Protein AF-A0A955L8E2-F1 (afdb_monomer)

Foldseek 3Di:
DDKAWLKAWEADQPWAQCPVCVVLVHDDPGRTFKIWRDAQFIKIADPVCCVVQPSSHQHQYDDDCNPVSVVVSVPGPRIDGSPRDPCCVVVPPDDDAQKTKMFGFTADDDKDWAALPDDPPRDGKWKKKAFQFKAKKWDAWDPPDDPVLLVVLVVVLVVLLVVLVVCCVVVVDPPVRSVVVSVVSCVVSVSVVTIDMDTDGHRDMDTCNNTGIMDRWYHDCPRAVRTTGITMMIRNDDD

InterPro domains:
  IPR014710 RmlC-like jelly roll fold [G3DSA:2.60.120.10] (3-239)

Mean predicted aligned error: 6.2 Å

Sequence (239 aa):
MIYYVIPKLIQQPTWGGSHIPETKGLSVKERIGQSYEFWSGSKLVPMTELDKVKVDKMPYLIGSNDVEDEKLVNKVKGIIDFEKLNLKEVFGRRRVPEILIKFTQAKGNSYQIHSKFKSGDYLPKQESWYFFAKGKITLGLREGVDVKQYQAICESIYEKTQELSKAVQKKKMKVDDARLELKRFIELNNPEQFVNVLTPEADTIVSNTIGGIHHSWEEDNTVIPDGNIVFEVQQDVSD

Nearest PDB structures (foldseek):
  3pip-assembly1_V  TM=6.209E-01  e=5.123E+00  Deinococcus radiodurans
  4bpw-assembly4_D  TM=4.828E-01  e=8.281E+00  Homo sapiens
  5buv-assembly2_B-2  TM=2.761E-01  e=1.739E+00  Yersinia enterocolitica subsp. enterocolitica 8081
  4v8p-assembly4_GO  TM=2.800E-01  e=5.440E+00  Tetrahymena thermophila

Solvent-accessible surface area (backbone atoms only — not comparable to full-atom values): 13061 Å² total; per-residue (Å²): 128,62,69,44,59,50,39,38,34,34,58,26,88,86,28,26,38,58,64,62,37,60,76,69,70,41,96,70,92,64,32,31,20,36,30,41,55,40,40,74,88,30,42,30,28,45,59,93,49,38,85,79,60,47,55,86,79,46,64,40,61,39,58,105,56,46,71,57,41,53,54,54,57,74,68,45,78,73,61,39,52,48,81,74,51,64,55,54,74,71,50,48,92,51,80,81,78,68,38,28,34,28,47,33,30,29,31,55,65,72,78,45,71,34,39,57,53,70,53,92,90,45,64,48,42,34,34,31,38,38,24,74,34,46,33,40,31,35,59,36,67,39,87,92,56,61,62,66,59,50,48,53,50,54,51,52,53,50,52,52,51,54,52,41,51,53,32,34,76,68,67,75,40,54,68,67,58,41,50,52,52,50,50,53,52,47,62,72,68,41,70,67,80,44,39,31,73,48,69,48,50,53,75,37,74,48,79,40,60,74,34,44,48,33,24,70,22,52,82,39,70,88,76,25,70,75,17,27,38,28,43,37,44,28,40,62,62,85,131

Organism: NCBI:txid2099670

Secondary structure (DSSP, 8-state):
--EEEEPEEEE-TTT-BSHHHHHTT----S-EEEEEEE-TT-EEEEGGGHHHHTGGG-PEEESTTHHHHHHHHHTSTT-EEGGGS-HHHHHTTSPPP-EEEEEEEESS---EEEESS-BTTBPP--EEEEESS---EEEEEPTT--HHHHHHHHHHHHHHHHHHHHHHHTTSS-HHHHHHHHHHHHHHH-GGGGEEEE-PPTT-EEEETTEEEEE-----TTT-TT-EEEEEEEES---

Radius of gyration: 20.6 Å; Cα contacts (8 Å, |Δi|>4): 454; chains: 1; bounding box: 58×39×62 Å

Structure (mmCIF, N/CA/C/O backbone):
data_AF-A0A955L8E2-F1
#
_entry.id   AF-A0A955L8E2-F1
#
loop_
_atom_site.group_PDB
_atom_site.id
_atom_site.type_symbol
_atom_site.label_atom_id
_atom_site.label_alt_id
_atom_site.label_comp_id
_atom_site.label_asym_id
_atom_site.label_entity_id
_atom_site.label_seq_id
_atom_site.pdbx_PDB_ins_code
_atom_site.Cartn_x
_atom_site.Cartn_y
_atom_site.Cartn_z
_atom_site.occupancy
_atom_site.B_iso_or_equiv
_atom_site.auth_seq_id
_atom_site.auth_comp_id
_atom_site.auth_asym_id
_atom_site.auth_atom_id
_atom_site.pdbx_PDB_model_num
ATOM 1 N N . MET A 1 1 ? 16.073 2.887 -27.530 1.00 76.88 1 MET A N 1
ATOM 2 C CA . MET A 1 1 ? 17.010 2.656 -26.408 1.00 76.88 1 MET A CA 1
ATOM 3 C C . MET A 1 1 ? 16.222 2.001 -25.284 1.00 76.88 1 MET A C 1
ATOM 5 O O . MET A 1 1 ? 15.065 2.365 -25.123 1.00 76.88 1 MET A O 1
ATOM 9 N N . ILE A 1 2 ? 16.784 1.013 -24.585 1.00 86.50 2 ILE A N 1
ATOM 10 C CA . ILE A 1 2 ? 16.100 0.303 -23.490 1.00 86.50 2 ILE A CA 1
ATOM 11 C C . ILE A 1 2 ? 16.769 0.709 -22.179 1.00 86.50 2 ILE A C 1
ATOM 13 O O . ILE A 1 2 ? 18.000 0.752 -22.109 1.00 86.50 2 ILE A O 1
ATOM 17 N N . TYR A 1 3 ? 15.961 1.003 -21.165 1.00 89.19 3 TYR A N 1
ATOM 18 C CA . TYR A 1 3 ? 16.418 1.386 -19.835 1.00 89.19 3 TYR A CA 1
ATOM 19 C C . TYR A 1 3 ? 15.939 0.371 -18.804 1.00 89.19 3 TYR A C 1
ATOM 21 O O . TYR A 1 3 ? 14.824 -0.138 -18.901 1.00 89.19 3 TYR A O 1
ATOM 29 N N . TYR A 1 4 ? 16.782 0.125 -17.812 1.00 88.69 4 TYR A N 1
ATOM 30 C CA . TYR A 1 4 ? 16.415 -0.514 -16.562 1.00 88.69 4 TYR A CA 1
ATOM 31 C C . TYR A 1 4 ? 15.972 0.564 -15.570 1.00 88.69 4 TYR A C 1
ATOM 33 O O . TYR A 1 4 ? 16.681 1.560 -15.395 1.00 88.69 4 TYR A O 1
ATOM 41 N N . VAL A 1 5 ? 14.819 0.377 -14.926 1.00 89.69 5 VAL A N 1
ATOM 42 C CA . VAL A 1 5 ? 14.384 1.244 -13.826 1.00 89.69 5 VAL A CA 1
ATOM 43 C C . VAL A 1 5 ? 14.960 0.698 -12.532 1.00 89.69 5 VAL A C 1
ATOM 45 O O . VAL A 1 5 ? 14.728 -0.457 -12.189 1.00 89.69 5 VAL A O 1
ATOM 48 N N . ILE A 1 6 ? 15.718 1.521 -11.813 1.00 88.38 6 ILE A N 1
ATOM 49 C CA . ILE A 1 6 ? 16.212 1.159 -10.488 1.00 88.38 6 ILE A CA 1
ATOM 50 C C . ILE A 1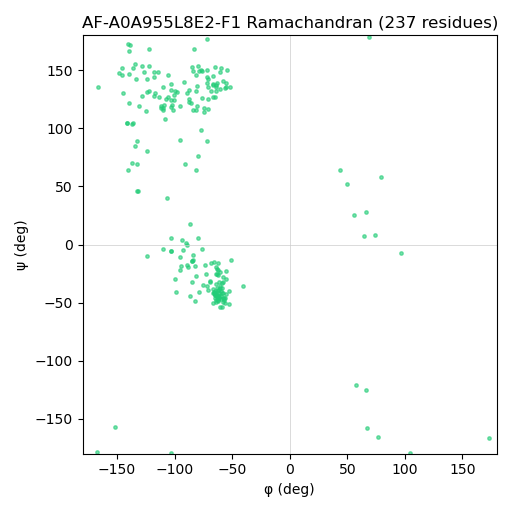 6 ? 15.016 1.177 -9.530 1.00 88.38 6 ILE A C 1
ATOM 52 O O . ILE A 1 6 ? 14.428 2.249 -9.343 1.00 88.38 6 ILE A O 1
ATOM 56 N N . PRO A 1 7 ? 14.645 0.032 -8.927 1.00 89.31 7 PRO A N 1
ATOM 57 C CA . PRO A 1 7 ? 13.518 -0.015 -8.016 1.00 89.31 7 PRO A CA 1
ATOM 58 C C . PRO A 1 7 ? 13.827 0.791 -6.756 1.00 89.31 7 PRO A C 1
ATOM 60 O O . PRO A 1 7 ? 14.925 0.712 -6.194 1.00 89.31 7 PRO A O 1
ATOM 63 N N . LYS A 1 8 ? 12.830 1.540 -6.294 1.00 89.81 8 LYS A N 1
ATOM 64 C CA . LYS A 1 8 ? 12.894 2.277 -5.032 1.00 89.81 8 LYS A CA 1
ATOM 65 C C . LYS A 1 8 ? 12.121 1.515 -3.964 1.00 89.81 8 LYS A C 1
ATOM 67 O O . LYS A 1 8 ? 10.907 1.372 -4.081 1.00 89.81 8 LYS A O 1
ATOM 72 N N . LEU A 1 9 ? 12.805 1.042 -2.926 1.00 90.44 9 LEU A N 1
ATOM 73 C CA . LEU A 1 9 ? 12.175 0.281 -1.847 1.00 90.44 9 LEU A CA 1
ATOM 74 C C . LEU A 1 9 ? 11.646 1.222 -0.768 1.00 90.44 9 LEU A C 1
ATOM 76 O O . LEU A 1 9 ? 12.366 2.100 -0.303 1.00 90.44 9 LEU A O 1
ATOM 80 N N . ILE A 1 10 ? 10.408 1.014 -0.335 1.00 90.38 10 ILE A N 1
ATOM 81 C CA . ILE A 1 10 ? 9.760 1.802 0.712 1.00 90.38 10 ILE A CA 1
ATOM 82 C C . ILE A 1 10 ? 9.613 0.936 1.958 1.00 90.38 10 ILE A C 1
ATOM 84 O O . ILE A 1 10 ? 8.897 -0.077 1.962 1.00 90.38 10 ILE A O 1
ATOM 88 N N . GLN A 1 11 ? 10.297 1.344 3.026 1.00 90.88 11 GLN A N 1
ATOM 89 C CA . GLN A 1 11 ? 10.190 0.693 4.319 1.00 90.88 11 GLN A CA 1
ATOM 90 C C . GLN A 1 11 ? 8.800 0.923 4.913 1.00 90.88 11 GLN A C 1
ATOM 92 O O . GLN A 1 11 ? 8.307 2.047 4.972 1.00 90.88 11 GLN A O 1
ATOM 97 N N . GLN A 1 12 ? 8.182 -0.153 5.394 1.00 89.62 12 GLN A N 1
ATOM 98 C CA . GLN A 1 12 ? 6.868 -0.120 6.030 1.00 89.62 12 GLN A CA 1
ATOM 99 C C . GLN A 1 12 ? 6.914 -0.961 7.307 1.00 89.62 12 GLN A C 1
ATOM 101 O O . GLN A 1 12 ? 6.598 -2.153 7.291 1.00 89.62 12 GLN A O 1
ATOM 106 N N . PRO A 1 13 ? 7.362 -0.377 8.436 1.00 87.50 13 PRO A N 1
ATOM 107 C CA . PRO A 1 13 ? 7.680 -1.135 9.646 1.00 87.50 13 PRO A CA 1
ATOM 108 C C . PRO A 1 13 ? 6.495 -1.884 10.257 1.00 87.50 13 PRO A C 1
ATOM 110 O O . PRO A 1 13 ? 6.700 -2.877 10.954 1.00 87.50 13 PRO A O 1
ATOM 113 N N . THR A 1 14 ? 5.272 -1.406 10.033 1.00 84.38 14 THR A N 1
ATOM 114 C CA . THR A 1 14 ? 4.045 -1.974 10.603 1.00 84.38 14 THR A CA 1
ATOM 115 C C . THR A 1 14 ? 3.489 -3.109 9.746 1.00 84.38 14 THR A C 1
ATOM 117 O O . THR A 1 14 ? 3.202 -4.176 10.289 1.00 84.38 14 THR A O 1
ATOM 120 N N . TRP A 1 15 ? 3.440 -2.933 8.424 1.00 87.19 15 TRP A N 1
ATOM 121 C CA . TRP A 1 15 ? 2.710 -3.826 7.511 1.00 87.19 15 TRP A CA 1
ATOM 122 C C . TRP A 1 15 ? 3.534 -4.436 6.369 1.00 87.19 15 TRP A C 1
ATOM 124 O O . TRP A 1 15 ? 3.047 -5.341 5.695 1.00 87.19 15 TRP A O 1
ATOM 134 N N . GLY A 1 16 ? 4.773 -3.992 6.144 1.00 90.31 16 GLY A N 1
ATOM 135 C CA . GLY A 1 16 ? 5.661 -4.579 5.136 1.00 90.31 16 GLY A CA 1
ATOM 136 C C . GLY A 1 16 ? 6.178 -5.965 5.531 1.00 90.31 16 GLY A C 1
ATOM 137 O O . GLY A 1 16 ? 5.954 -6.440 6.648 1.00 90.31 16 GLY A O 1
ATOM 138 N N . GLY A 1 17 ? 6.934 -6.612 4.655 1.00 91.62 17 GLY A N 1
ATOM 139 C CA . GLY A 1 17 ? 7.504 -7.933 4.923 1.00 91.62 17 GLY A CA 1
ATOM 140 C C . GLY A 1 17 ? 8.807 -8.174 4.173 1.00 91.62 17 GLY A C 1
ATOM 141 O O . GLY A 1 17 ? 9.521 -7.228 3.834 1.00 91.62 17 GLY A O 1
ATOM 142 N N . SER A 1 18 ? 9.138 -9.449 3.975 1.00 92.81 18 SER A N 1
ATOM 143 C CA . SER A 1 18 ? 10.355 -9.887 3.286 1.00 92.81 18 SER A CA 1
ATOM 144 C C . SER A 1 18 ? 10.112 -10.364 1.851 1.00 92.81 18 SER A C 1
ATOM 146 O O . SER A 1 18 ? 11.075 -10.570 1.117 1.00 92.81 18 SER A O 1
ATOM 148 N N . HIS A 1 19 ? 8.854 -10.459 1.403 1.00 94.06 19 HIS A N 1
ATOM 149 C CA . HIS A 1 19 ? 8.509 -11.032 0.101 1.00 94.06 19 HIS A CA 1
ATOM 150 C C . HIS A 1 19 ? 9.123 -10.241 -1.061 1.00 94.06 19 HIS A C 1
ATOM 152 O O . HIS A 1 19 ? 9.696 -10.826 -1.979 1.00 94.06 19 HIS A O 1
ATOM 158 N N . ILE A 1 20 ? 9.033 -8.905 -1.025 1.00 93.81 20 ILE A N 1
ATOM 159 C CA . ILE A 1 20 ? 9.609 -8.035 -2.063 1.00 93.81 20 ILE A CA 1
ATOM 160 C C . ILE A 1 20 ? 11.139 -8.221 -2.150 1.00 93.81 20 ILE A C 1
ATOM 162 O O . ILE A 1 20 ? 11.630 -8.504 -3.247 1.00 93.81 20 ILE A O 1
ATOM 166 N N . PRO A 1 21 ? 11.905 -8.087 -1.044 1.00 90.88 21 PRO A N 1
ATOM 167 C CA . PRO A 1 21 ? 13.335 -8.381 -1.021 1.00 90.88 21 PRO A CA 1
ATOM 168 C C . PRO A 1 21 ? 13.700 -9.761 -1.552 1.00 90.88 21 PRO A C 1
ATOM 170 O O . PRO A 1 21 ? 14.543 -9.862 -2.440 1.00 90.88 21 PRO A O 1
ATOM 173 N N . GLU A 1 22 ? 13.050 -10.810 -1.047 1.00 92.56 22 GLU A N 1
ATOM 174 C CA . GLU A 1 22 ? 13.336 -12.201 -1.402 1.00 92.56 22 GLU A CA 1
ATOM 175 C C . GLU A 1 22 ? 13.100 -12.452 -2.894 1.00 92.56 22 GLU A C 1
ATOM 177 O O . GLU A 1 22 ? 13.974 -12.981 -3.580 1.00 92.56 22 GLU A O 1
ATOM 182 N N . THR A 1 23 ? 11.968 -11.979 -3.421 1.00 92.81 23 THR A N 1
ATOM 183 C CA . THR A 1 23 ? 11.609 -12.101 -4.843 1.00 92.81 23 THR A CA 1
ATOM 184 C C . THR A 1 23 ? 12.622 -11.407 -5.751 1.00 92.81 23 THR A C 1
ATOM 186 O O . THR A 1 23 ? 12.918 -11.884 -6.845 1.00 92.81 23 THR A O 1
ATOM 189 N N . LYS A 1 24 ? 13.177 -10.277 -5.303 1.00 89.38 24 LYS A N 1
ATOM 190 C CA . LYS A 1 24 ? 14.175 -9.506 -6.054 1.00 89.38 24 LYS A CA 1
ATOM 191 C C . LYS A 1 24 ? 15.620 -9.944 -5.773 1.00 89.38 24 LYS A C 1
ATOM 193 O O . LYS A 1 24 ? 16.535 -9.360 -6.348 1.00 89.38 24 LYS A O 1
ATOM 198 N N . GLY A 1 25 ? 15.844 -10.939 -4.908 1.00 87.94 25 GLY A N 1
ATOM 199 C CA . GLY A 1 25 ? 17.183 -11.395 -4.516 1.00 87.94 25 GLY A CA 1
ATOM 200 C C . GLY A 1 25 ? 17.986 -10.358 -3.720 1.00 87.94 25 GLY A C 1
ATOM 201 O O . GLY A 1 25 ? 19.213 -10.330 -3.802 1.00 87.94 25 GLY A O 1
ATOM 202 N N . LEU A 1 26 ? 17.305 -9.476 -2.984 1.00 83.81 26 LEU A N 1
ATOM 203 C CA . LEU A 1 26 ? 17.903 -8.351 -2.270 1.00 83.81 26 LEU A CA 1
ATOM 204 C C . LEU A 1 26 ? 18.133 -8.694 -0.797 1.00 83.81 26 LEU A C 1
ATOM 206 O O . LEU A 1 26 ? 17.226 -9.128 -0.091 1.00 83.81 26 LEU A O 1
ATOM 210 N N . SER A 1 27 ? 19.338 -8.413 -0.306 1.00 83.31 27 SER A N 1
ATOM 211 C CA . SER A 1 27 ? 19.714 -8.621 1.097 1.00 83.31 27 SER A CA 1
ATOM 212 C C . SER A 1 27 ? 19.449 -7.372 1.944 1.00 83.31 27 SER A C 1
ATOM 214 O O . SER A 1 27 ? 20.391 -6.712 2.384 1.00 83.31 27 SER A O 1
ATOM 216 N N . VAL A 1 28 ? 18.175 -7.041 2.171 1.00 83.44 28 VAL A N 1
ATOM 217 C CA . VAL A 1 28 ? 17.755 -5.963 3.092 1.00 83.44 28 VAL A CA 1
ATOM 218 C C . VAL A 1 28 ? 17.185 -6.547 4.386 1.00 83.44 28 VAL A C 1
ATOM 220 O O . VAL A 1 28 ? 16.599 -7.628 4.379 1.00 83.44 28 VAL A O 1
ATOM 223 N N . LYS A 1 29 ? 17.396 -5.865 5.519 1.00 85.00 29 LYS A N 1
ATOM 224 C CA . LYS A 1 29 ? 16.920 -6.327 6.843 1.00 85.00 29 LYS A CA 1
ATOM 225 C C . LYS A 1 29 ? 15.568 -5.723 7.214 1.00 85.00 29 LYS A C 1
ATOM 227 O O . LYS A 1 29 ? 14.902 -6.187 8.137 1.00 85.00 29 LYS A O 1
ATOM 232 N N . GLU A 1 30 ? 15.205 -4.647 6.540 1.00 88.69 30 GLU A N 1
ATOM 233 C CA . GLU A 1 30 ? 14.024 -3.849 6.781 1.00 88.69 30 GLU A CA 1
ATOM 234 C C . GLU A 1 30 ? 12.771 -4.535 6.228 1.00 88.69 30 GLU A C 1
ATOM 236 O O . GLU A 1 30 ? 12.810 -5.240 5.222 1.00 88.69 30 GLU A O 1
ATOM 241 N N . ARG A 1 31 ? 11.627 -4.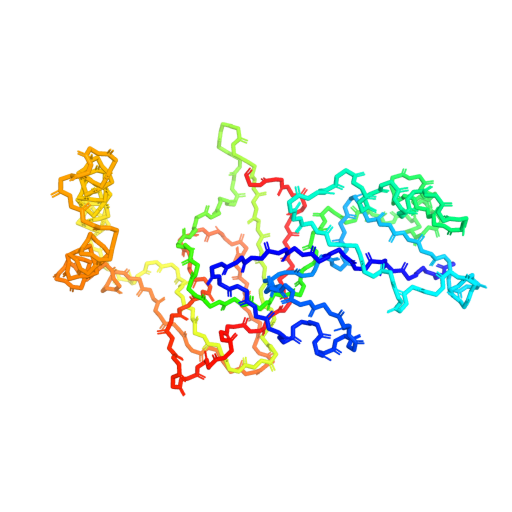286 6.874 1.00 90.94 31 ARG A N 1
ATOM 242 C CA . ARG A 1 31 ? 10.317 -4.693 6.352 1.00 90.94 31 ARG A CA 1
ATOM 243 C C . ARG A 1 31 ? 9.944 -3.772 5.197 1.00 90.94 31 ARG A C 1
ATOM 245 O O . ARG A 1 31 ? 9.720 -2.579 5.417 1.00 90.94 31 ARG A O 1
ATOM 252 N N . ILE A 1 32 ? 9.868 -4.318 3.991 1.00 92.12 32 ILE A N 1
ATOM 253 C CA . ILE A 1 32 ? 9.533 -3.568 2.780 1.00 92.12 32 ILE A CA 1
ATOM 254 C C . ILE A 1 32 ? 8.073 -3.818 2.448 1.00 92.12 32 ILE A C 1
ATOM 256 O O . ILE A 1 32 ? 7.645 -4.964 2.334 1.00 92.12 32 ILE A O 1
ATOM 260 N N . GLY A 1 33 ? 7.302 -2.744 2.324 1.00 92.31 33 GLY A N 1
ATOM 261 C CA . GLY A 1 33 ? 5.897 -2.845 1.936 1.00 92.31 33 GLY A CA 1
ATOM 262 C C . GLY A 1 33 ? 5.664 -2.541 0.464 1.00 92.31 33 GLY A C 1
ATOM 263 O O . GLY A 1 33 ? 4.746 -3.075 -0.149 1.00 92.31 33 GLY A O 1
ATOM 264 N N . GLN A 1 34 ? 6.502 -1.691 -0.127 1.00 93.81 34 GLN A N 1
ATOM 265 C CA . GLN A 1 34 ? 6.373 -1.296 -1.526 1.00 93.81 34 GLN A CA 1
ATOM 266 C C . GLN A 1 34 ? 7.745 -1.230 -2.185 1.00 93.81 34 GLN A C 1
ATOM 268 O O . GLN A 1 34 ? 8.736 -0.849 -1.567 1.00 93.81 34 GLN A O 1
ATOM 273 N N . SER A 1 35 ? 7.783 -1.560 -3.466 1.00 94.56 35 SER A N 1
ATOM 274 C CA . SER A 1 35 ? 8.883 -1.274 -4.372 1.00 94.56 35 SER A CA 1
ATOM 275 C C . SER A 1 35 ? 8.313 -0.510 -5.552 1.00 94.56 35 SER A C 1
ATOM 277 O O . SER A 1 35 ? 7.465 -1.021 -6.278 1.00 94.56 35 SER A O 1
ATOM 279 N N . TYR A 1 36 ? 8.720 0.741 -5.718 1.00 94.25 36 TYR A N 1
ATOM 280 C CA . TYR A 1 36 ? 8.281 1.551 -6.842 1.00 94.25 36 TYR A CA 1
ATOM 281 C C . TYR A 1 36 ? 9.120 1.201 -8.060 1.00 94.25 36 TYR A C 1
ATOM 283 O O . TYR A 1 36 ? 10.338 1.388 -8.077 1.00 94.25 36 TYR A O 1
ATOM 291 N N . GLU A 1 37 ? 8.442 0.660 -9.064 1.00 93.44 37 GLU A N 1
ATOM 292 C CA . GLU A 1 37 ? 9.042 0.101 -10.271 1.00 93.44 37 GLU A CA 1
ATOM 293 C C . GLU A 1 37 ? 9.082 1.111 -11.416 1.00 93.44 37 GLU A C 1
ATOM 295 O O . GLU A 1 37 ? 9.874 0.950 -12.338 1.00 93.44 37 GLU A O 1
ATOM 300 N N . PHE A 1 38 ? 8.227 2.138 -11.386 1.00 93.06 38 PHE A N 1
ATOM 301 C CA . PHE A 1 38 ? 8.227 3.232 -12.356 1.00 93.06 38 PHE A CA 1
ATOM 302 C C . PHE A 1 38 ? 7.363 4.402 -11.873 1.00 93.06 38 PHE A C 1
ATOM 304 O O . PHE A 1 38 ? 6.247 4.166 -11.415 1.00 93.06 38 PHE A O 1
ATOM 311 N N . TRP A 1 39 ? 7.866 5.632 -12.008 1.00 92.81 39 TRP A N 1
ATOM 312 C CA . TRP A 1 39 ? 7.155 6.898 -11.769 1.00 92.81 39 TRP A CA 1
ATOM 313 C C . TRP A 1 39 ? 7.947 8.101 -12.322 1.00 92.81 39 TRP A C 1
ATOM 315 O O . TRP A 1 39 ? 9.049 7.937 -12.855 1.00 92.81 39 TRP A O 1
ATOM 325 N N . SER A 1 40 ? 7.446 9.324 -12.148 1.00 89.50 40 SER A N 1
ATOM 326 C CA . SER A 1 40 ? 8.130 10.568 -12.546 1.00 89.50 40 SER A CA 1
ATOM 327 C C . SER A 1 40 ? 9.502 10.761 -11.889 1.00 89.50 40 SER A C 1
ATOM 329 O O . SER A 1 40 ? 10.423 11.258 -12.532 1.00 89.50 40 SER A O 1
ATOM 331 N N . GLY A 1 41 ? 9.689 10.299 -10.651 1.00 88.50 41 GLY A N 1
ATOM 332 C CA . GLY A 1 41 ? 10.963 10.383 -9.927 1.00 88.50 41 GLY A CA 1
ATOM 333 C C . GLY A 1 41 ? 11.928 9.217 -10.183 1.00 88.50 41 GLY A C 1
ATOM 334 O O . GLY A 1 41 ? 12.769 8.929 -9.327 1.00 88.50 41 GLY A O 1
ATOM 335 N N . SER A 1 42 ? 11.748 8.434 -11.254 1.00 90.19 42 SER A N 1
ATOM 336 C CA . SER A 1 42 ? 12.477 7.171 -11.437 1.00 90.19 42 SER A CA 1
ATOM 337 C C . SER A 1 42 ? 13.943 7.427 -11.760 1.00 90.19 42 SER A C 1
ATOM 339 O O . SER A 1 42 ? 14.286 8.349 -12.500 1.00 90.19 42 SER A O 1
ATOM 341 N N . LYS A 1 43 ? 14.815 6.561 -11.243 1.00 89.50 43 LYS A N 1
ATOM 342 C CA . LYS A 1 43 ? 16.236 6.520 -11.596 1.00 89.50 43 LYS A CA 1
ATOM 343 C C . LYS A 1 43 ? 16.445 5.400 -12.605 1.00 89.50 43 LYS A C 1
ATOM 345 O O . LYS A 1 43 ? 15.935 4.296 -12.425 1.00 89.50 43 LYS A O 1
ATOM 350 N N . LEU A 1 44 ? 17.158 5.690 -13.683 1.00 89.25 44 LEU A N 1
ATOM 351 C CA . LEU A 1 44 ? 17.247 4.820 -14.849 1.00 89.25 44 LEU A CA 1
ATOM 352 C C . LEU A 1 44 ? 18.693 4.535 -15.213 1.00 89.25 44 LEU A C 1
ATOM 354 O O . LEU A 1 44 ? 19.551 5.402 -15.083 1.00 89.25 44 LEU A O 1
ATOM 358 N N . VAL A 1 45 ? 18.941 3.351 -15.759 1.00 89.19 45 VAL A N 1
ATOM 359 C CA . VAL A 1 45 ? 20.243 2.969 -16.313 1.00 89.19 45 VAL A CA 1
ATOM 360 C C . VAL A 1 45 ? 20.027 2.443 -17.725 1.00 89.19 45 VAL A C 1
ATOM 362 O O . VAL A 1 45 ? 19.186 1.562 -17.912 1.00 89.19 45 VAL A O 1
ATOM 365 N N . PRO A 1 46 ? 20.736 2.949 -18.749 1.00 88.69 46 PRO A N 1
ATOM 366 C CA . PRO A 1 46 ? 20.713 2.323 -20.065 1.00 88.69 46 PRO A CA 1
ATOM 367 C C . PRO A 1 46 ? 21.126 0.854 -19.947 1.00 88.69 46 PRO A C 1
ATOM 369 O O . PRO A 1 46 ? 22.120 0.551 -19.294 1.00 88.69 46 PRO A O 1
ATOM 372 N N . MET A 1 47 ? 20.420 -0.063 -20.611 1.00 88.00 47 MET A N 1
ATOM 373 C CA . MET A 1 47 ? 20.740 -1.498 -20.526 1.00 88.00 47 MET A CA 1
ATOM 374 C C . MET A 1 47 ? 22.197 -1.817 -20.905 1.00 88.00 47 MET A C 1
ATOM 376 O O . MET A 1 47 ? 22.784 -2.745 -20.367 1.00 88.00 47 MET A O 1
ATOM 380 N N . THR A 1 48 ? 22.807 -1.016 -21.782 1.00 88.44 48 THR A N 1
ATOM 381 C CA . THR A 1 48 ? 24.220 -1.137 -22.186 1.00 88.44 48 THR A CA 1
ATOM 382 C C . THR A 1 48 ? 25.223 -0.793 -21.080 1.00 88.44 48 THR A C 1
ATOM 384 O O . THR A 1 48 ? 26.403 -1.108 -21.199 1.00 88.44 48 THR A O 1
ATOM 387 N N . GLU A 1 49 ? 24.775 -0.122 -20.022 1.00 86.94 49 GLU A N 1
ATOM 388 C CA . GLU A 1 49 ? 25.588 0.308 -18.882 1.00 86.94 49 GLU A CA 1
ATOM 389 C C . GLU A 1 49 ? 25.256 -0.479 -17.601 1.00 86.94 49 GLU A C 1
ATOM 391 O O . GLU A 1 49 ? 25.930 -0.300 -16.587 1.00 86.94 49 GLU A O 1
ATOM 396 N N . LEU A 1 50 ? 24.253 -1.369 -17.636 1.00 84.25 50 LEU A N 1
ATOM 397 C CA . LEU A 1 50 ? 23.715 -2.054 -16.456 1.00 84.25 50 LEU A CA 1
ATOM 398 C C . LEU A 1 50 ? 24.793 -2.823 -15.673 1.00 84.25 50 LEU A C 1
ATOM 400 O O . LEU A 1 50 ? 24.916 -2.651 -14.458 1.00 84.25 50 LEU A O 1
ATOM 404 N N . ASP A 1 51 ? 25.640 -3.574 -16.380 1.00 82.69 51 ASP A N 1
ATOM 405 C CA . ASP A 1 51 ? 26.729 -4.366 -15.787 1.00 82.69 51 ASP A CA 1
ATOM 406 C C . ASP A 1 51 ? 27.785 -3.502 -15.079 1.00 82.69 51 ASP A C 1
ATOM 408 O O . ASP A 1 51 ? 28.469 -3.957 -14.159 1.00 82.69 51 ASP A O 1
ATOM 412 N N . LYS A 1 52 ? 27.924 -2.233 -15.484 1.00 81.88 52 LYS A N 1
ATOM 413 C CA . LYS A 1 52 ? 28.895 -1.299 -14.894 1.00 81.88 52 LYS A CA 1
ATOM 414 C C . LYS A 1 52 ? 28.377 -0.675 -13.602 1.00 81.88 52 LYS A C 1
ATOM 416 O O . LYS A 1 52 ? 29.177 -0.302 -12.746 1.00 81.88 52 LYS A O 1
ATOM 421 N N . VAL A 1 53 ? 27.056 -0.564 -13.467 1.00 74.69 53 VAL A N 1
ATOM 422 C CA . VAL A 1 53 ? 26.388 0.113 -12.349 1.00 74.69 53 VAL A CA 1
ATOM 423 C C . VAL A 1 53 ? 26.109 -0.848 -11.181 1.00 74.69 53 VAL A C 1
ATOM 425 O O . VAL A 1 53 ? 25.954 -0.383 -10.058 1.00 74.69 53 VAL A O 1
ATOM 428 N N . LYS A 1 54 ? 26.143 -2.178 -11.395 1.00 72.69 54 LYS A N 1
ATOM 429 C CA . LYS A 1 54 ? 25.837 -3.206 -10.367 1.00 72.69 54 LYS A CA 1
ATOM 430 C C . LYS A 1 54 ? 24.518 -2.912 -9.645 1.00 72.69 54 LYS A C 1
ATOM 432 O O . LYS A 1 54 ? 24.453 -2.815 -8.419 1.00 72.69 54 LYS A O 1
ATOM 437 N N . VAL A 1 55 ? 23.470 -2.702 -10.439 1.00 63.97 55 VAL A N 1
ATOM 438 C CA . VAL A 1 55 ? 22.146 -2.282 -9.957 1.00 63.97 55 VAL A CA 1
ATOM 439 C C . VAL A 1 55 ? 21.481 -3.334 -9.064 1.00 63.97 55 VAL A C 1
ATOM 441 O O . VAL A 1 55 ? 20.708 -2.984 -8.178 1.00 63.97 55 VAL A O 1
ATOM 444 N N . ASP A 1 56 ? 21.845 -4.606 -9.229 1.00 60.12 56 ASP A N 1
ATOM 445 C CA . ASP A 1 56 ? 21.502 -5.721 -8.336 1.00 60.12 56 ASP A CA 1
ATOM 446 C C . ASP A 1 56 ? 21.925 -5.473 -6.877 1.00 60.12 56 ASP A C 1
ATOM 448 O O . ASP A 1 56 ? 21.342 -6.024 -5.947 1.00 60.12 56 ASP A O 1
ATOM 452 N N . LYS A 1 57 ? 22.906 -4.590 -6.665 1.00 60.16 57 LYS A N 1
ATOM 453 C CA . LYS A 1 57 ? 23.370 -4.141 -5.346 1.00 60.16 57 LYS A CA 1
ATOM 454 C C . LYS A 1 57 ? 22.878 -2.747 -4.966 1.00 60.16 57 LYS A C 1
ATOM 456 O O . LYS A 1 57 ? 23.327 -2.217 -3.953 1.00 60.16 57 LYS A O 1
ATOM 461 N N . MET A 1 58 ? 22.014 -2.136 -5.776 1.00 63.91 58 MET A N 1
ATOM 462 C CA . MET A 1 58 ? 21.564 -0.754 -5.601 1.00 63.91 58 MET A CA 1
ATOM 463 C C . MET A 1 58 ? 20.039 -0.562 -5.691 1.00 63.91 58 MET A C 1
ATOM 465 O O . MET A 1 58 ? 19.600 0.396 -6.332 1.00 63.91 58 MET A O 1
ATOM 469 N N . PRO A 1 59 ? 19.190 -1.380 -5.038 1.00 63.50 59 PRO A N 1
ATOM 470 C CA . PRO A 1 59 ? 17.934 -0.807 -4.574 1.00 63.50 59 PRO A CA 1
ATOM 471 C C . PRO A 1 59 ? 18.280 0.325 -3.598 1.00 63.50 59 PRO A C 1
ATOM 473 O O . PRO A 1 59 ? 19.138 0.148 -2.731 1.00 63.50 59 PRO A O 1
ATOM 476 N N . TYR A 1 60 ? 17.642 1.483 -3.728 1.00 70.75 60 TYR A N 1
ATOM 477 C CA . TYR A 1 60 ? 17.755 2.497 -2.683 1.00 70.75 60 TYR A CA 1
ATOM 478 C C . TYR A 1 60 ? 16.515 2.450 -1.810 1.00 70.75 60 TYR A C 1
ATOM 480 O O . TYR A 1 60 ? 15.379 2.390 -2.297 1.00 70.75 60 TYR A O 1
ATOM 488 N N . LEU A 1 61 ? 16.774 2.376 -0.513 1.00 62.91 61 LEU A N 1
ATOM 489 C CA . LEU A 1 61 ? 15.763 2.321 0.517 1.00 62.91 61 LEU A CA 1
ATOM 490 C C . LEU A 1 61 ? 15.277 3.748 0.801 1.00 62.91 61 LEU A C 1
ATOM 492 O O . LEU A 1 61 ? 16.041 4.704 0.714 1.00 62.91 61 LEU A O 1
ATOM 496 N N . ILE A 1 62 ? 14.000 3.887 1.130 1.00 60.72 62 ILE A N 1
ATOM 497 C CA . ILE A 1 62 ? 13.455 5.062 1.806 1.00 60.72 62 ILE A CA 1
ATOM 498 C C . ILE A 1 62 ? 12.987 4.642 3.194 1.00 60.72 62 ILE A C 1
ATOM 500 O O . ILE A 1 62 ? 12.248 3.662 3.339 1.00 60.72 62 ILE A O 1
ATOM 504 N N . GLY A 1 63 ? 13.487 5.367 4.193 1.00 55.22 63 GLY A N 1
ATOM 505 C CA . GLY A 1 63 ? 13.522 5.045 5.617 1.00 55.22 63 GLY A CA 1
ATOM 506 C C . GLY A 1 63 ? 14.349 6.086 6.387 1.00 55.22 63 GLY A C 1
ATOM 507 O O . GLY A 1 63 ? 14.657 7.150 5.869 1.00 55.22 63 GLY A O 1
ATOM 508 N N . SER A 1 64 ? 14.731 5.819 7.640 1.00 46.69 64 SER A N 1
ATOM 509 C CA . SER A 1 64 ? 15.225 6.835 8.599 1.00 46.69 64 SER A CA 1
ATOM 510 C C . SER A 1 64 ? 16.363 7.783 8.149 1.00 46.69 64 SER A C 1
ATOM 512 O O . SER A 1 64 ? 16.562 8.787 8.826 1.00 46.69 64 SER A O 1
ATOM 514 N N . ASN A 1 65 ? 17.062 7.520 7.034 1.00 52.59 65 ASN A N 1
ATOM 515 C CA . ASN A 1 65 ? 18.114 8.365 6.449 1.00 52.59 65 ASN A CA 1
ATOM 516 C C . ASN A 1 65 ? 17.961 8.595 4.917 1.00 52.59 65 ASN A C 1
ATOM 518 O O . ASN A 1 65 ? 18.950 8.538 4.189 1.00 52.59 65 ASN A O 1
ATOM 522 N N . ASP A 1 66 ? 16.760 8.918 4.419 1.00 61.38 66 ASP A N 1
ATOM 523 C CA . ASP A 1 66 ? 16.455 9.183 2.987 1.00 61.38 66 ASP A CA 1
ATOM 524 C C . ASP A 1 66 ? 17.509 10.003 2.209 1.00 61.38 66 ASP A C 1
ATOM 526 O O . ASP A 1 66 ? 17.781 9.766 1.031 1.00 61.38 66 ASP A O 1
ATOM 530 N N . VAL A 1 67 ? 18.137 10.975 2.873 1.00 59.78 67 VAL A N 1
ATOM 531 C CA . VAL A 1 67 ? 19.127 11.880 2.272 1.00 59.78 67 VAL A CA 1
ATOM 532 C C . VAL A 1 67 ? 20.440 11.173 1.909 1.00 59.78 67 VAL A C 1
ATOM 534 O O . VAL A 1 67 ? 21.129 11.598 0.978 1.00 59.78 67 VAL A O 1
ATOM 537 N N . GLU A 1 68 ? 20.843 10.139 2.647 1.00 60.62 68 GLU A N 1
ATOM 538 C CA . GLU A 1 68 ? 22.104 9.429 2.394 1.00 60.62 68 GLU A CA 1
ATOM 539 C C . GLU A 1 68 ? 21.974 8.447 1.230 1.00 60.62 68 GLU A C 1
ATOM 541 O O . GLU A 1 68 ? 22.852 8.417 0.359 1.00 60.62 68 GLU A O 1
ATOM 546 N N . ASP A 1 69 ? 20.848 7.739 1.159 1.00 65.19 69 ASP A N 1
ATOM 547 C CA . ASP A 1 69 ? 20.558 6.772 0.101 1.00 65.19 69 ASP A CA 1
ATOM 548 C C . ASP A 1 69 ? 20.401 7.468 -1.258 1.00 65.19 69 ASP A C 1
ATOM 550 O O . ASP A 1 69 ? 20.993 7.051 -2.258 1.00 65.19 69 ASP A O 1
ATOM 554 N N . GLU A 1 70 ? 19.722 8.618 -1.297 1.00 67.00 70 GLU A N 1
ATOM 555 C CA . GLU A 1 70 ? 19.594 9.400 -2.527 1.00 67.00 70 GLU A CA 1
ATOM 556 C C . GLU A 1 70 ? 20.941 9.989 -2.991 1.00 67.00 70 GLU A C 1
ATOM 558 O O . GLU A 1 70 ? 21.268 9.987 -4.184 1.00 67.00 70 GLU A O 1
ATOM 563 N N . LYS A 1 71 ? 21.783 10.447 -2.052 1.00 66.31 71 LYS A N 1
ATOM 564 C CA . LYS A 1 71 ? 23.145 10.918 -2.361 1.00 66.31 71 LYS A CA 1
ATOM 565 C C . LYS A 1 71 ? 24.029 9.805 -2.910 1.00 66.31 71 LYS A C 1
ATOM 567 O O . LYS A 1 71 ? 24.904 10.101 -3.726 1.00 66.31 71 LYS A O 1
ATOM 572 N N . LEU A 1 72 ? 23.857 8.566 -2.452 1.00 68.31 72 LEU A N 1
ATOM 573 C CA . LEU A 1 72 ? 24.621 7.426 -2.947 1.00 68.31 72 LEU A CA 1
ATOM 574 C C . LEU A 1 72 ? 24.265 7.141 -4.407 1.00 68.31 72 LEU A C 1
ATOM 576 O O . LEU A 1 72 ? 25.166 7.098 -5.243 1.00 68.31 72 LEU A O 1
ATOM 580 N N . VAL A 1 73 ? 22.970 7.048 -4.723 1.00 72.19 73 VAL A N 1
ATOM 581 C CA . VAL A 1 73 ? 22.477 6.813 -6.090 1.00 72.19 73 VAL A CA 1
ATOM 582 C C . VAL A 1 73 ? 22.922 7.927 -7.036 1.00 72.19 73 VAL A C 1
ATOM 584 O O . VAL A 1 73 ? 23.485 7.658 -8.094 1.00 72.19 73 VAL A O 1
ATOM 587 N N . ASN A 1 74 ? 22.776 9.192 -6.635 1.00 72.56 74 ASN A N 1
ATOM 588 C CA . ASN A 1 74 ? 23.136 10.335 -7.480 1.00 72.56 74 ASN A CA 1
ATOM 589 C C . ASN A 1 74 ? 24.649 10.449 -7.770 1.00 72.56 74 ASN A C 1
ATOM 591 O O . ASN A 1 74 ? 25.046 11.180 -8.678 1.00 72.56 74 ASN A O 1
ATOM 595 N N . LYS A 1 75 ? 25.513 9.747 -7.021 1.00 73.00 75 LYS A N 1
ATOM 596 C CA . LYS A 1 75 ? 26.966 9.705 -7.274 1.00 73.00 75 LYS A CA 1
ATOM 597 C C . LYS A 1 75 ? 27.370 8.656 -8.309 1.00 73.00 75 LYS A C 1
ATOM 599 O O . LYS A 1 75 ? 28.511 8.688 -8.780 1.00 73.00 75 LYS A O 1
ATOM 604 N N . VAL A 1 76 ? 26.486 7.724 -8.658 1.00 75.00 76 VAL A N 1
ATOM 605 C CA . VAL A 1 76 ? 26.824 6.632 -9.571 1.00 75.00 76 VAL A CA 1
ATOM 606 C C . VAL A 1 76 ? 26.756 7.123 -11.013 1.00 75.00 76 VAL A C 1
ATOM 608 O O . VAL A 1 76 ? 25.716 7.554 -11.511 1.00 75.00 76 VAL A O 1
ATOM 611 N N . LYS A 1 77 ? 27.893 7.062 -11.710 1.00 77.56 77 LYS A N 1
ATOM 612 C CA . LYS A 1 77 ? 27.964 7.426 -13.128 1.00 77.56 77 LYS A CA 1
ATOM 613 C C . LYS A 1 77 ? 27.103 6.471 -13.958 1.00 77.56 77 LYS A C 1
ATOM 615 O O . LYS A 1 77 ? 27.193 5.262 -13.785 1.00 77.56 77 LYS A O 1
ATOM 620 N N . GLY A 1 78 ? 26.328 7.024 -14.890 1.00 79.88 78 GLY A N 1
ATOM 621 C CA . GLY A 1 78 ? 25.464 6.253 -15.794 1.00 79.88 78 GLY A CA 1
ATOM 622 C C . GLY A 1 78 ? 24.006 6.141 -15.341 1.00 79.88 78 GLY A C 1
ATOM 623 O O . GLY A 1 78 ? 23.182 5.688 -16.132 1.00 79.88 78 GLY A O 1
ATOM 624 N N . ILE A 1 79 ? 23.676 6.599 -14.127 1.00 85.06 79 ILE A N 1
ATOM 625 C CA . ILE A 1 79 ? 22.287 6.770 -13.689 1.00 85.06 79 ILE A CA 1
ATOM 626 C C . ILE A 1 79 ? 21.727 8.080 -14.252 1.00 85.06 79 ILE A C 1
ATOM 628 O O . ILE A 1 79 ? 22.389 9.119 -14.237 1.00 85.06 79 ILE A O 1
ATOM 632 N N . ILE A 1 80 ? 20.497 8.018 -14.754 1.00 87.44 80 ILE A N 1
ATOM 633 C CA . ILE A 1 80 ? 19.768 9.122 -15.371 1.00 87.44 80 ILE A CA 1
ATOM 634 C C . ILE A 1 80 ? 18.457 9.319 -14.610 1.00 87.44 80 ILE A C 1
ATOM 636 O O . ILE A 1 80 ? 17.724 8.360 -14.369 1.00 87.44 80 ILE A O 1
ATOM 640 N N . ASP A 1 81 ? 18.149 10.562 -14.254 1.00 87.81 81 ASP A N 1
ATOM 641 C CA . ASP A 1 81 ? 16.830 10.917 -13.726 1.00 87.81 81 ASP A CA 1
ATOM 642 C C . ASP A 1 81 ? 15.796 10.857 -14.848 1.00 87.81 81 ASP A C 1
ATOM 644 O O . ASP A 1 81 ? 16.043 11.384 -15.935 1.00 87.81 81 ASP A O 1
ATOM 648 N N . PHE A 1 82 ? 14.630 10.265 -14.591 1.00 87.50 82 PHE A N 1
ATOM 649 C CA . PHE A 1 82 ? 13.550 10.177 -15.575 1.00 87.50 82 PHE A CA 1
ATOM 650 C C . PHE A 1 82 ? 13.193 11.549 -16.173 1.00 87.50 82 PHE A C 1
ATOM 652 O O . PHE A 1 82 ? 13.054 11.671 -17.388 1.00 87.50 82 PHE A O 1
ATOM 659 N N . GLU A 1 83 ? 13.168 12.602 -15.352 1.00 85.38 83 GLU A N 1
ATOM 660 C CA . GLU A 1 83 ? 12.923 13.990 -15.777 1.00 85.38 83 GLU A CA 1
ATOM 661 C C . GLU A 1 83 ? 13.951 14.532 -16.787 1.00 85.38 83 GLU A C 1
ATOM 663 O O . GLU A 1 83 ? 13.659 15.459 -17.540 1.00 85.38 83 GLU A O 1
ATOM 668 N N . LYS A 1 84 ? 15.161 13.962 -16.817 1.00 86.94 84 LYS A N 1
ATOM 669 C CA . LYS A 1 84 ? 16.246 14.359 -17.728 1.00 86.94 84 LYS A CA 1
ATOM 670 C C . LYS A 1 84 ? 16.259 13.553 -19.025 1.00 86.94 84 LYS A C 1
ATOM 672 O O . LYS A 1 84 ? 17.087 13.828 -19.895 1.00 86.94 84 LYS A O 1
ATOM 677 N N . LEU A 1 85 ? 15.389 12.551 -19.174 1.00 86.12 85 LEU A N 1
ATOM 678 C CA . LEU A 1 85 ? 15.302 11.791 -20.415 1.00 86.12 85 LEU A CA 1
ATOM 679 C C . LEU A 1 85 ? 14.780 12.650 -21.564 1.00 86.12 85 LEU A C 1
ATOM 681 O O . LEU A 1 85 ? 13.843 13.434 -21.421 1.00 86.12 85 LEU A O 1
ATOM 685 N N . ASN A 1 86 ? 15.292 12.381 -22.764 1.00 85.00 86 ASN A N 1
ATOM 686 C CA . ASN A 1 86 ? 14.615 12.807 -23.977 1.00 85.00 86 ASN A CA 1
ATOM 687 C C . ASN A 1 86 ? 13.351 11.954 -24.182 1.00 85.00 86 ASN A C 1
ATOM 689 O O . ASN A 1 86 ? 13.370 10.910 -24.836 1.00 85.00 86 ASN A O 1
ATOM 693 N N . LEU A 1 87 ? 12.229 12.403 -23.619 1.00 84.00 87 LEU A N 1
ATOM 694 C CA . LEU A 1 87 ? 10.958 11.673 -23.645 1.00 84.00 87 LEU A CA 1
ATOM 695 C C . LEU A 1 87 ? 10.472 11.382 -25.074 1.00 84.00 87 LEU A C 1
ATOM 697 O O . LEU A 1 87 ? 9.827 10.361 -25.301 1.00 84.00 87 LEU A O 1
ATOM 701 N N . LYS A 1 88 ? 10.834 12.217 -26.058 1.00 83.31 88 LYS A N 1
ATOM 702 C CA . LYS A 1 88 ? 10.518 11.984 -27.475 1.00 83.31 88 LYS A CA 1
ATOM 703 C C . LYS A 1 88 ? 11.290 10.796 -28.055 1.00 83.31 88 LYS A C 1
ATOM 705 O O . LYS A 1 88 ? 10.768 10.109 -28.925 1.00 83.31 88 LYS A O 1
ATOM 710 N N . GLU A 1 89 ? 12.508 10.529 -27.593 1.00 84.19 89 GLU A N 1
ATOM 711 C CA . GLU A 1 89 ? 13.276 9.348 -28.015 1.00 84.19 89 GLU A CA 1
ATOM 712 C C . GLU A 1 89 ? 12.750 8.061 -27.373 1.00 84.19 89 GLU A C 1
ATOM 714 O O . GLU A 1 89 ? 12.750 7.011 -28.015 1.00 84.19 89 GLU A O 1
ATOM 719 N N . VAL A 1 90 ? 12.284 8.141 -26.124 1.00 82.81 90 VAL A N 1
ATOM 720 C CA . VAL A 1 90 ? 11.813 6.977 -25.356 1.00 82.81 90 VAL A CA 1
ATOM 721 C C . VAL A 1 90 ? 10.370 6.610 -25.702 1.00 82.81 90 VAL A C 1
ATOM 723 O O . VAL A 1 90 ? 10.072 5.453 -25.989 1.00 82.81 90 VAL A O 1
ATOM 726 N N . PHE A 1 91 ? 9.473 7.596 -25.720 1.00 83.56 91 PHE A N 1
ATOM 727 C CA . PHE A 1 91 ? 8.037 7.400 -25.934 1.00 83.56 91 PHE A CA 1
ATOM 728 C C . PHE A 1 91 ? 7.579 7.768 -27.355 1.00 83.56 91 PHE A C 1
ATOM 730 O O . PHE A 1 91 ? 6.425 7.531 -27.729 1.00 83.56 91 PHE A O 1
ATOM 737 N N . GLY A 1 92 ? 8.461 8.322 -28.193 1.00 85.06 92 GLY A N 1
ATOM 738 C CA . GLY A 1 92 ? 8.109 8.735 -29.548 1.00 85.06 92 GLY A CA 1
ATOM 739 C C . GLY A 1 92 ? 7.116 9.898 -29.540 1.00 85.06 92 GLY A C 1
ATOM 740 O O . GLY A 1 92 ? 7.347 10.943 -28.938 1.00 85.06 92 GLY A O 1
ATOM 741 N N . ARG A 1 93 ? 5.987 9.714 -30.234 1.00 82.69 93 ARG A N 1
ATOM 742 C CA . ARG A 1 93 ? 4.858 10.667 -30.244 1.00 82.69 93 ARG A CA 1
ATOM 743 C C . ARG A 1 93 ? 3.821 10.387 -29.148 1.00 82.69 93 ARG A C 1
ATOM 745 O O . ARG A 1 93 ? 2.787 11.048 -29.123 1.00 82.69 93 ARG A O 1
ATOM 752 N N . ARG A 1 94 ? 4.035 9.373 -28.302 1.00 81.94 94 ARG A N 1
ATOM 753 C CA . ARG A 1 94 ? 3.078 8.995 -27.254 1.00 81.94 94 ARG A CA 1
ATOM 754 C C . ARG A 1 94 ? 3.198 9.950 -26.070 1.00 81.94 94 ARG A C 1
ATOM 756 O O . ARG A 1 94 ? 4.281 10.456 -25.784 1.00 81.94 94 ARG A O 1
ATOM 763 N N . ARG A 1 95 ? 2.081 10.173 -25.374 1.00 79.88 95 ARG A N 1
ATOM 764 C CA . ARG A 1 95 ? 2.088 10.892 -24.098 1.00 79.88 95 ARG A CA 1
ATOM 765 C C . ARG A 1 95 ? 2.880 10.073 -23.082 1.00 79.88 95 ARG A C 1
ATOM 767 O O . ARG A 1 95 ? 2.729 8.853 -23.017 1.00 79.88 95 ARG A O 1
ATOM 774 N N . VAL A 1 96 ? 3.710 10.762 -22.312 1.00 78.69 96 VAL A N 1
ATOM 775 C CA . VAL A 1 96 ? 4.429 10.173 -21.184 1.00 78.69 96 VAL A CA 1
ATOM 776 C C . VAL A 1 96 ? 3.390 9.752 -20.146 1.00 78.69 96 VAL A C 1
ATOM 778 O O . VAL A 1 96 ? 2.525 10.563 -19.810 1.00 78.69 96 VAL A O 1
ATOM 781 N N . PRO A 1 97 ? 3.403 8.494 -19.692 1.00 77.69 97 PRO A N 1
ATOM 782 C CA . PRO A 1 97 ? 2.391 8.026 -18.765 1.00 77.69 97 PRO A CA 1
ATOM 783 C C . PRO A 1 97 ? 2.607 8.664 -17.384 1.00 77.69 97 PRO A C 1
ATOM 785 O O . PRO A 1 97 ? 3.682 8.551 -16.805 1.00 77.69 97 PRO A O 1
ATOM 788 N N . GLU A 1 98 ? 1.571 9.321 -16.861 1.00 87.62 98 GLU A N 1
ATOM 789 C CA . GLU A 1 98 ? 1.502 9.834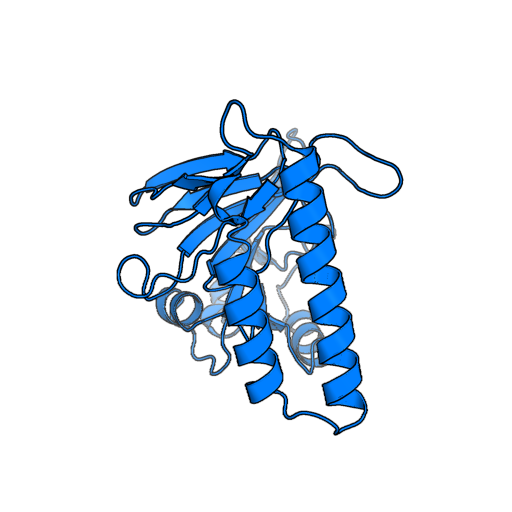 -15.483 1.00 87.62 98 GLU A CA 1
ATOM 790 C C . GLU A 1 98 ? 1.105 8.685 -14.547 1.00 87.62 98 GLU A C 1
ATOM 792 O O . GLU A 1 98 ? 0.001 8.659 -13.999 1.00 87.62 98 GLU A O 1
ATOM 797 N N . ILE A 1 99 ? 1.971 7.673 -14.462 1.00 92.12 99 ILE A N 1
ATOM 798 C CA . ILE A 1 99 ? 1.698 6.428 -13.742 1.00 92.12 99 ILE A CA 1
ATOM 799 C C . ILE A 1 99 ? 2.767 6.145 -12.695 1.00 92.12 99 ILE A C 1
ATOM 801 O O . ILE A 1 99 ? 3.955 6.349 -12.931 1.00 92.12 99 ILE A O 1
ATOM 805 N N . LEU A 1 100 ? 2.318 5.606 -11.572 1.00 93.88 100 LEU A N 1
ATOM 806 C CA . LEU A 1 100 ? 3.126 5.003 -10.533 1.00 93.88 100 LEU A CA 1
ATOM 807 C C . LEU A 1 100 ? 2.829 3.504 -10.530 1.00 93.88 100 LEU A C 1
ATOM 809 O O . LEU A 1 100 ? 1.695 3.082 -10.304 1.00 93.88 100 LEU A O 1
ATOM 813 N N . ILE A 1 101 ? 3.856 2.707 -10.812 1.00 95.50 101 ILE A N 1
ATOM 814 C CA . ILE A 1 101 ? 3.815 1.247 -10.742 1.00 95.50 101 ILE A CA 1
ATOM 815 C C . ILE A 1 101 ? 4.521 0.817 -9.460 1.00 95.50 101 ILE A C 1
ATOM 817 O O . ILE A 1 101 ? 5.690 1.150 -9.254 1.00 95.50 101 ILE A O 1
ATOM 821 N N . LYS A 1 102 ? 3.828 0.059 -8.612 1.00 95.25 102 LYS A N 1
ATOM 822 C CA . LYS A 1 102 ? 4.355 -0.454 -7.346 1.00 95.25 102 LYS A CA 1
ATOM 823 C C . LYS A 1 102 ? 4.231 -1.966 -7.292 1.00 95.25 102 LYS A C 1
ATOM 825 O O . LYS A 1 102 ? 3.146 -2.491 -7.520 1.00 95.25 102 LYS A O 1
ATOM 830 N N . PHE A 1 103 ? 5.304 -2.658 -6.931 1.00 96.19 103 PHE A N 1
ATOM 831 C CA . PHE A 1 103 ? 5.207 -4.001 -6.375 1.00 96.19 103 PHE A CA 1
ATOM 832 C C . PHE A 1 103 ? 4.937 -3.883 -4.878 1.00 96.19 103 PHE A C 1
ATOM 834 O O . PHE A 1 103 ? 5.771 -3.347 -4.148 1.00 96.19 103 PHE A O 1
ATOM 841 N N . THR A 1 104 ? 3.778 -4.342 -4.427 1.00 94.69 104 THR A N 1
ATOM 842 C CA . THR A 1 104 ? 3.303 -4.134 -3.059 1.00 94.69 104 THR A CA 1
ATOM 843 C C . THR A 1 104 ? 3.151 -5.477 -2.350 1.00 94.69 104 THR A C 1
ATOM 845 O O . THR A 1 104 ? 2.509 -6.389 -2.868 1.00 94.69 104 THR A O 1
ATOM 848 N N . GLN A 1 105 ? 3.722 -5.569 -1.150 1.00 92.94 105 GLN A N 1
ATOM 849 C CA . GLN A 1 105 ? 3.412 -6.571 -0.139 1.00 92.94 105 GLN A CA 1
ATOM 850 C C . GLN A 1 105 ? 2.740 -5.837 1.008 1.00 92.94 105 GLN A C 1
ATOM 852 O O . GLN A 1 105 ? 3.363 -4.980 1.640 1.00 92.94 105 GLN A O 1
ATOM 857 N N . ALA A 1 106 ? 1.503 -6.195 1.321 1.00 86.50 106 ALA A N 1
ATOM 858 C CA . ALA A 1 106 ? 0.795 -5.458 2.343 1.00 86.50 106 ALA A CA 1
ATOM 859 C C . ALA A 1 106 ? -0.131 -6.292 3.213 1.00 86.50 106 ALA A C 1
ATOM 861 O O . ALA A 1 106 ? -0.982 -7.043 2.733 1.00 86.50 106 ALA A O 1
ATOM 862 N N . LYS A 1 107 ? 0.039 -6.089 4.520 1.00 85.62 107 LYS A N 1
ATOM 863 C CA . LYS A 1 107 ? -0.628 -6.825 5.584 1.00 85.62 107 LYS A CA 1
ATOM 864 C C . LYS A 1 107 ? -0.997 -5.880 6.727 1.00 85.62 107 LYS A C 1
ATOM 866 O O . LYS A 1 107 ? -0.112 -5.489 7.485 1.00 85.62 107 LYS A O 1
ATOM 871 N N . GLY A 1 108 ? -2.275 -5.524 6.850 1.00 74.50 108 GLY A N 1
ATOM 872 C CA . GLY A 1 108 ? -2.754 -4.664 7.938 1.00 74.50 108 GLY A CA 1
ATOM 873 C C . GLY A 1 108 ? -2.484 -3.177 7.714 1.00 74.50 108 GLY A C 1
ATOM 874 O O . GLY A 1 108 ? -1.796 -2.535 8.508 1.00 74.50 108 GLY A O 1
ATOM 875 N N . ASN A 1 109 ? -2.999 -2.621 6.617 1.00 70.94 109 ASN A N 1
ATOM 876 C CA . ASN A 1 109 ? -2.916 -1.181 6.358 1.00 70.94 109 ASN A CA 1
ATOM 877 C C . ASN A 1 109 ? -4.244 -0.471 6.633 1.00 70.94 109 ASN A C 1
ATOM 879 O O . ASN A 1 109 ? -5.204 -1.064 7.108 1.00 70.94 109 ASN A O 1
ATOM 883 N N . SER A 1 110 ? -4.281 0.841 6.421 1.00 73.94 110 SER A N 1
ATOM 884 C CA . SER A 1 110 ? -5.480 1.642 6.611 1.00 73.94 110 SER A CA 1
ATOM 885 C C . SER A 1 110 ? -6.478 1.470 5.469 1.00 73.94 110 SER A C 1
ATOM 887 O O . SER A 1 110 ? -6.093 1.354 4.306 1.00 73.94 110 SER A O 1
ATOM 889 N N . TYR A 1 111 ? -7.765 1.595 5.794 1.00 81.19 111 TYR A N 1
ATOM 890 C CA . TYR A 1 111 ? -8.803 1.927 4.821 1.00 81.19 111 TYR A CA 1
ATOM 891 C C . TYR A 1 111 ? -8.455 3.229 4.096 1.00 81.19 111 TYR A C 1
ATOM 893 O O . TYR A 1 111 ? -7.994 4.190 4.715 1.00 81.19 111 TYR A O 1
ATOM 901 N N . GLN A 1 112 ? -8.696 3.258 2.790 1.00 84.81 112 GLN A N 1
ATOM 902 C CA . GLN A 1 112 ? -8.398 4.386 1.921 1.00 84.81 112 GLN A CA 1
ATOM 903 C C . GLN A 1 112 ? -9.631 4.763 1.106 1.00 84.81 112 GLN A C 1
ATOM 905 O O . GLN A 1 112 ? -10.525 3.957 0.838 1.00 84.81 112 GLN A O 1
ATOM 910 N N . ILE A 1 113 ? -9.682 6.031 0.715 1.00 85.94 113 ILE A N 1
ATOM 911 C CA . ILE A 1 113 ? -10.648 6.524 -0.252 1.00 85.94 113 ILE A CA 1
ATOM 912 C C . ILE 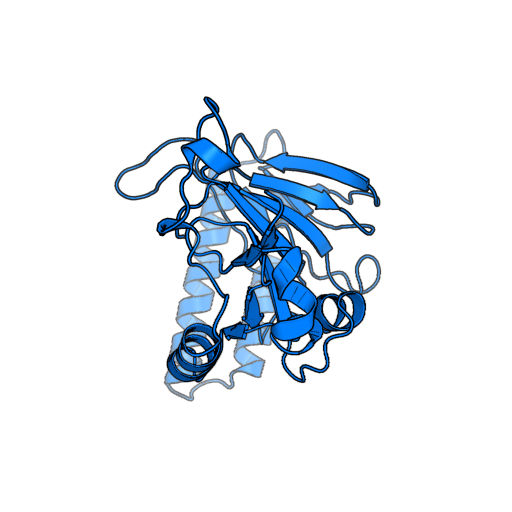A 1 113 ? -9.895 7.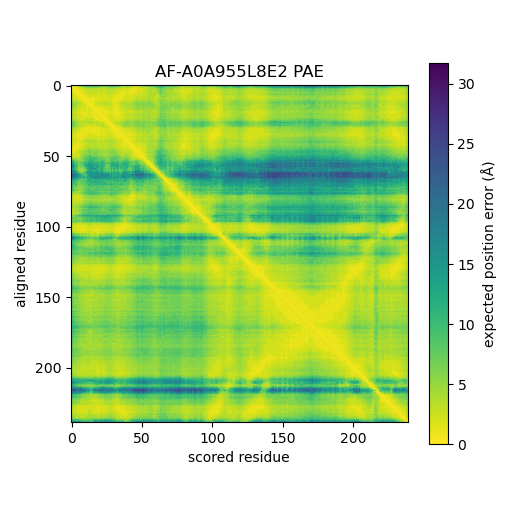326 -1.297 1.00 85.94 113 ILE A C 1
ATOM 914 O O . ILE A 1 113 ? -9.261 8.334 -0.996 1.00 85.94 113 ILE A O 1
ATOM 918 N N . HIS A 1 114 ? -9.976 6.871 -2.540 1.00 86.44 114 HIS A N 1
ATOM 919 C CA . HIS A 1 114 ? -9.472 7.621 -3.677 1.00 86.44 114 HIS A CA 1
ATOM 920 C C . HIS A 1 114 ? -10.647 8.250 -4.410 1.00 86.44 114 HIS A C 1
ATOM 922 O O . HIS A 1 114 ? -11.693 7.625 -4.592 1.00 86.44 114 HIS A O 1
ATOM 928 N N . SER A 1 115 ? -10.491 9.501 -4.828 1.00 81.88 115 SER A N 1
ATOM 929 C CA . SER A 1 115 ? -11.495 10.167 -5.649 1.00 81.88 115 SER A CA 1
ATOM 930 C C . SER A 1 115 ? -11.173 9.969 -7.126 1.00 81.88 115 SER A C 1
ATOM 932 O O . SER A 1 115 ? -10.022 10.081 -7.547 1.00 81.88 115 SER A O 1
ATOM 934 N N . LYS A 1 116 ? -12.202 9.734 -7.944 1.00 83.62 116 LYS A N 1
ATOM 935 C CA . LYS A 1 116 ? -12.091 9.818 -9.409 1.00 83.62 116 LYS A CA 1
ATOM 936 C C . LYS A 1 116 ? -11.990 11.264 -9.897 1.00 83.62 116 LYS A C 1
ATOM 938 O O . LYS A 1 116 ? -11.479 11.523 -10.986 1.00 83.62 116 LYS A O 1
ATOM 943 N N . PHE A 1 117 ? -12.518 12.202 -9.118 1.00 86.31 117 PHE A N 1
ATOM 944 C CA . PHE A 1 117 ? -12.639 13.604 -9.493 1.00 86.31 117 PHE A CA 1
ATOM 945 C C . PHE A 1 117 ? -11.759 14.473 -8.610 1.00 86.31 117 PHE A C 1
ATOM 947 O O . PHE A 1 117 ? -11.570 14.190 -7.427 1.00 86.31 117 PHE A O 1
ATOM 954 N N . LYS A 1 118 ? -11.259 15.571 -9.175 1.00 88.25 118 LYS A N 1
ATOM 955 C CA . LYS A 1 118 ? -10.587 16.585 -8.373 1.00 88.25 118 LYS A CA 1
ATOM 956 C C . LYS A 1 118 ? -11.595 17.192 -7.396 1.00 88.25 118 LYS A C 1
ATOM 958 O O . LYS A 1 118 ? -12.682 17.584 -7.816 1.00 88.25 118 LYS A O 1
ATOM 963 N N . SER A 1 119 ? -11.220 17.298 -6.128 1.00 86.19 119 SER A N 1
ATOM 964 C CA . SER A 1 119 ? -12.032 17.934 -5.090 1.00 86.19 119 SER A CA 1
ATOM 965 C C . SER A 1 119 ? -11.144 18.830 -4.236 1.00 86.19 119 SER A C 1
ATOM 967 O O . SER A 1 119 ? -10.357 18.338 -3.437 1.00 86.19 119 SER A O 1
ATOM 969 N N . GLY A 1 120 ? -11.228 20.150 -4.429 1.00 88.25 120 GLY A N 1
ATOM 970 C CA . GLY A 1 120 ? -10.291 21.088 -3.801 1.00 88.25 120 GLY A CA 1
ATOM 971 C C . GLY A 1 120 ? -8.844 20.768 -4.189 1.00 88.25 120 GLY A C 1
ATOM 972 O O . GLY A 1 120 ? -8.518 20.734 -5.381 1.00 88.25 120 GLY A O 1
ATOM 973 N N . ASP A 1 121 ? -8.016 20.497 -3.183 1.00 86.81 121 ASP A N 1
ATOM 974 C CA . ASP A 1 121 ? -6.609 20.117 -3.347 1.00 86.81 121 ASP A CA 1
ATOM 975 C C . ASP A 1 121 ? -6.413 18.615 -3.621 1.00 86.81 121 ASP A C 1
ATOM 977 O O . ASP A 1 121 ? -5.350 18.212 -4.087 1.00 86.81 121 ASP A O 1
ATOM 981 N N . TYR A 1 122 ? -7.444 17.786 -3.418 1.00 84.62 122 TYR A N 1
ATOM 982 C CA . TYR A 1 122 ? -7.377 16.351 -3.688 1.00 84.62 122 TYR A CA 1
ATOM 983 C C . TYR A 1 122 ? -7.430 16.084 -5.191 1.00 84.62 122 TYR A C 1
ATOM 985 O O . TYR A 1 122 ? -8.424 16.388 -5.863 1.00 84.62 122 TYR A O 1
ATOM 993 N N . LEU A 1 123 ? -6.357 15.502 -5.724 1.00 88.69 123 LEU A N 1
ATOM 994 C CA . LEU A 1 123 ? -6.267 15.090 -7.121 1.00 88.69 123 LEU A CA 1
ATOM 995 C C . LEU A 1 123 ? -6.872 13.692 -7.328 1.00 88.69 123 LEU A C 1
ATOM 997 O O . LEU A 1 123 ? -6.875 12.878 -6.404 1.00 88.69 123 LEU A O 1
ATOM 1001 N N . PRO A 1 124 ? -7.380 13.390 -8.537 1.00 89.00 124 PRO A N 1
ATOM 1002 C CA . PRO A 1 124 ? -7.766 12.033 -8.888 1.00 89.00 124 PRO A CA 1
ATOM 1003 C C . PRO A 1 124 ? -6.616 11.045 -8.712 1.00 89.00 124 PRO A C 1
ATOM 1005 O O . PRO A 1 124 ? -5.507 11.315 -9.177 1.00 89.00 124 PRO A O 1
ATOM 1008 N N . LYS A 1 125 ? -6.908 9.895 -8.102 1.00 89.81 125 LYS A N 1
ATOM 1009 C CA . LYS A 1 125 ? -5.932 8.823 -7.879 1.00 89.81 125 LYS A CA 1
ATOM 1010 C C . LYS A 1 125 ? -6.541 7.465 -8.185 1.00 89.81 125 LYS A C 1
ATOM 1012 O O . LYS A 1 125 ? -6.875 6.676 -7.313 1.00 89.81 125 LYS A O 1
ATOM 1017 N N . GLN A 1 126 ? -6.777 7.237 -9.467 1.00 89.56 126 GLN A N 1
ATOM 1018 C CA . GLN A 1 126 ? -7.258 5.947 -9.941 1.00 89.56 126 GLN A CA 1
ATOM 1019 C C . GLN A 1 126 ? -6.148 4.912 -9.835 1.00 89.56 126 GLN A C 1
ATOM 1021 O O . GLN A 1 126 ? -4.995 5.206 -10.156 1.00 89.56 126 GLN A O 1
ATOM 1026 N N . GLU A 1 127 ? -6.521 3.694 -9.468 1.00 91.62 127 GLU A N 1
ATOM 1027 C CA . GLU A 1 127 ? -5.590 2.579 -9.368 1.00 91.62 127 GLU A CA 1
ATOM 1028 C C . GLU A 1 127 ? -6.198 1.276 -9.889 1.00 91.62 127 GLU A C 1
ATOM 1030 O O . GLU A 1 127 ? -7.403 1.146 -10.136 1.00 91.62 127 GLU A O 1
ATOM 1035 N N . SER A 1 128 ? -5.343 0.289 -10.095 1.00 93.38 128 SER A N 1
ATOM 1036 C CA . SER A 1 128 ? -5.714 -1.090 -10.380 1.00 93.38 128 SER A CA 1
ATOM 1037 C C . SER A 1 128 ? -4.688 -2.024 -9.755 1.00 93.38 128 SER A C 1
ATOM 1039 O O . SER A 1 128 ? -3.500 -1.702 -9.709 1.00 93.38 128 SER A O 1
ATOM 1041 N N . TRP A 1 129 ? -5.149 -3.184 -9.300 1.00 94.25 129 TRP A N 1
ATOM 1042 C CA . TRP A 1 129 ? -4.320 -4.189 -8.646 1.00 94.25 129 TRP A CA 1
ATOM 1043 C C . TRP A 1 129 ? -4.313 -5.477 -9.460 1.00 94.25 129 TRP A C 1
ATOM 1045 O O . TRP A 1 129 ? -5.371 -6.014 -9.784 1.00 94.25 129 TRP A O 1
ATOM 1055 N N . TYR A 1 130 ? -3.121 -5.972 -9.768 1.00 96.50 130 TYR A N 1
ATOM 1056 C CA . TYR A 1 130 ? -2.883 -7.303 -10.313 1.00 96.50 130 TYR A CA 1
ATOM 1057 C C . TYR A 1 130 ? -2.379 -8.206 -9.191 1.00 96.50 130 TYR A C 1
ATOM 1059 O O . TYR A 1 130 ? -1.336 -7.919 -8.608 1.00 96.50 130 TYR A O 1
ATOM 1067 N N . PHE A 1 131 ? -3.100 -9.279 -8.887 1.00 95.94 131 PHE A N 1
ATOM 1068 C CA . PHE A 1 131 ? -2.781 -10.182 -7.784 1.00 95.94 131 PHE A CA 1
ATOM 1069 C C . PHE A 1 131 ? -1.813 -11.282 -8.218 1.00 95.94 131 PHE A C 1
ATOM 1071 O O . PHE A 1 131 ? -2.097 -12.032 -9.142 1.00 95.94 131 PHE A O 1
ATOM 1078 N N . PHE A 1 132 ? -0.685 -11.418 -7.521 1.00 96.00 132 PHE A N 1
ATOM 1079 C CA . PHE A 1 132 ? 0.279 -12.506 -7.745 1.00 96.00 132 PHE A CA 1
ATOM 1080 C C . PHE A 1 132 ? -0.018 -13.763 -6.933 1.00 96.00 132 PHE A C 1
ATOM 1082 O O . PHE A 1 132 ? 0.471 -14.847 -7.236 1.00 96.00 132 PHE A O 1
ATOM 1089 N N . ALA A 1 133 ? -0.801 -13.603 -5.878 1.00 94.56 133 ALA A N 1
ATOM 1090 C CA . ALA A 1 133 ? -1.246 -14.665 -5.002 1.00 94.56 133 ALA A CA 1
ATOM 1091 C C . ALA A 1 133 ? -2.716 -14.426 -4.666 1.00 94.56 133 ALA A C 1
ATOM 1093 O O . ALA A 1 133 ? -3.274 -13.370 -4.975 1.00 94.56 133 ALA A O 1
ATOM 1094 N N . LYS A 1 134 ? -3.335 -15.401 -4.001 1.00 94.81 134 LYS A N 1
ATOM 1095 C CA . LYS A 1 134 ? -4.650 -15.199 -3.400 1.00 94.81 134 LYS A CA 1
ATOM 1096 C C . LYS A 1 134 ? -4.625 -13.945 -2.526 1.00 94.81 134 LYS A C 1
ATOM 1098 O O . LYS A 1 134 ? -3.666 -13.724 -1.791 1.00 94.81 134 LYS A O 1
ATOM 1103 N N . GLY A 1 135 ? -5.662 -13.129 -2.643 1.00 93.12 135 GLY A N 1
ATOM 1104 C CA . GLY A 1 135 ? -5.784 -11.860 -1.950 1.00 93.12 135 GLY A CA 1
ATOM 1105 C C . GLY A 1 135 ? -7.031 -11.785 -1.083 1.00 93.12 135 GLY A C 1
ATOM 1106 O O . GLY A 1 135 ? -7.952 -12.590 -1.215 1.00 93.12 135 GLY A O 1
ATOM 1107 N N . LYS A 1 136 ? -7.094 -10.768 -0.227 1.00 92.50 136 LYS A N 1
ATOM 1108 C CA . LYS A 1 136 ? -8.310 -10.383 0.498 1.00 92.50 136 LYS A CA 1
ATOM 1109 C C . LYS A 1 136 ? -8.426 -8.865 0.534 1.00 92.50 136 LYS A C 1
ATOM 1111 O O . LYS A 1 136 ? -7.504 -8.190 0.986 1.00 92.50 136 LYS A O 1
ATOM 1116 N N . ILE A 1 137 ? -9.527 -8.342 0.007 1.00 91.19 137 ILE A N 1
ATOM 1117 C CA . ILE A 1 137 ? -9.746 -6.904 -0.154 1.00 91.19 137 ILE A CA 1
ATOM 1118 C C . ILE A 1 137 ? -11.137 -6.509 0.304 1.00 91.19 137 ILE A C 1
ATOM 1120 O O . ILE A 1 137 ? -12.081 -7.287 0.205 1.00 91.19 137 ILE A O 1
ATOM 1124 N N . THR A 1 138 ? -11.263 -5.251 0.679 1.00 90.12 138 THR A N 1
ATOM 1125 C CA . THR A 1 138 ? -12.515 -4.526 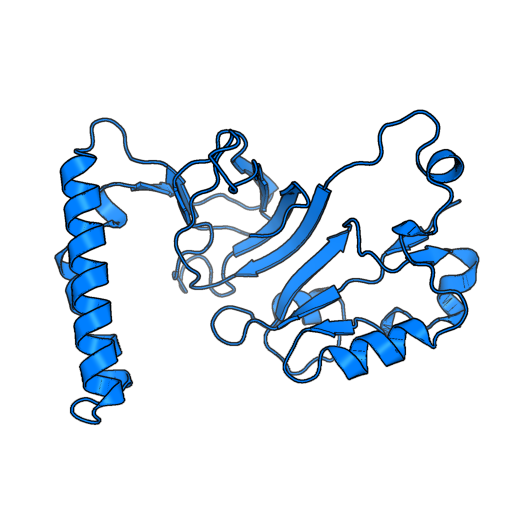0.751 1.00 90.12 138 THR A CA 1
ATOM 1126 C C . THR A 1 138 ? -12.641 -3.590 -0.450 1.00 90.12 138 THR A C 1
ATOM 1128 O O . THR A 1 138 ? -11.703 -2.850 -0.760 1.00 90.12 138 THR A O 1
ATOM 1131 N N . LEU A 1 139 ? -13.802 -3.584 -1.109 1.00 90.19 139 LEU A N 1
ATOM 1132 C CA . LEU A 1 139 ? -14.057 -2.758 -2.290 1.00 90.19 139 LEU A CA 1
ATOM 1133 C C . LEU A 1 139 ? -15.484 -2.193 -2.304 1.00 90.19 139 LEU A C 1
ATOM 1135 O O . LEU A 1 139 ? -16.454 -2.877 -2.626 1.00 90.19 139 LEU A O 1
ATOM 1139 N N . GLY A 1 140 ? -15.608 -0.907 -2.001 1.00 89.81 140 GLY A N 1
ATOM 1140 C CA . GLY A 1 140 ? -16.877 -0.194 -1.973 1.00 89.81 140 GLY A CA 1
ATOM 1141 C C . GLY A 1 140 ? -17.807 -0.622 -0.835 1.00 89.81 140 GLY A C 1
ATOM 1142 O O . GLY A 1 140 ? -17.518 -1.510 -0.031 1.00 89.81 140 GLY A O 1
ATOM 1143 N N . LEU A 1 141 ? -18.957 0.045 -0.780 1.00 91.62 141 LEU A N 1
ATOM 1144 C CA . LEU A 1 141 ? -20.031 -0.262 0.160 1.00 91.62 141 LEU A CA 1
ATOM 1145 C C . LEU A 1 141 ? -20.910 -1.396 -0.380 1.00 91.62 141 LEU A C 1
ATOM 1147 O O . LEU A 1 141 ? -21.083 -1.521 -1.596 1.00 91.62 141 LEU A O 1
ATOM 1151 N N . ARG A 1 142 ? -21.483 -2.209 0.513 1.00 94.00 142 ARG A N 1
ATOM 1152 C CA . ARG A 1 142 ? -22.494 -3.205 0.126 1.00 94.00 142 ARG A CA 1
ATOM 1153 C C . ARG A 1 142 ? -23.751 -2.509 -0.386 1.00 94.00 142 ARG A C 1
ATOM 1155 O O . ARG A 1 142 ? -24.067 -1.385 0.001 1.00 94.00 142 ARG A O 1
ATOM 1162 N N . GLU A 1 143 ? -24.485 -3.186 -1.255 1.00 94.56 143 GLU A N 1
ATOM 1163 C CA . GLU A 1 143 ? -25.757 -2.672 -1.754 1.00 94.56 143 GLU A CA 1
ATOM 1164 C C . GLU A 1 143 ? -26.781 -2.524 -0.615 1.00 94.56 143 GLU A C 1
ATOM 1166 O O . GLU A 1 143 ? -26.881 -3.377 0.266 1.00 94.56 143 GLU A O 1
ATOM 1171 N N . GLY A 1 144 ? -27.539 -1.422 -0.629 1.00 95.81 144 GLY A N 1
ATOM 1172 C CA . GLY A 1 144 ? -28.630 -1.179 0.320 1.00 95.81 144 GLY A CA 1
ATOM 1173 C C . GLY A 1 144 ? -28.206 -0.798 1.743 1.00 95.81 144 GLY A C 1
ATOM 1174 O O . GLY A 1 144 ? -29.067 -0.728 2.618 1.00 95.81 144 GLY A O 1
ATOM 1175 N N . VAL A 1 145 ? -26.919 -0.545 1.999 1.00 95.94 145 VAL A N 1
ATOM 1176 C CA . VAL A 1 145 ? -26.458 -0.165 3.342 1.00 95.94 145 VAL A CA 1
ATOM 1177 C C . VAL A 1 145 ? -26.875 1.246 3.745 1.00 95.94 145 VAL A C 1
ATOM 1179 O O . VAL A 1 145 ? -26.948 2.159 2.919 1.00 95.94 145 VAL A O 1
ATOM 1182 N N . ASP A 1 146 ? -27.065 1.449 5.049 1.00 96.62 146 ASP A N 1
ATOM 1183 C CA . ASP A 1 146 ? -27.212 2.784 5.620 1.00 96.62 146 ASP A CA 1
ATOM 1184 C C . ASP A 1 146 ? -25.839 3.467 5.728 1.00 96.62 146 ASP A C 1
ATOM 1186 O O . ASP A 1 146 ? -25.066 3.254 6.665 1.00 96.62 146 ASP A O 1
ATOM 1190 N N . VAL A 1 147 ? -25.540 4.318 4.746 1.00 94.50 147 VAL A N 1
ATOM 1191 C CA . VAL A 1 147 ? -24.287 5.085 4.686 1.00 94.50 147 VAL A CA 1
ATOM 1192 C C . VAL A 1 147 ? -24.136 6.032 5.881 1.00 94.50 147 VAL A C 1
ATOM 1194 O O . VAL A 1 147 ? -23.016 6.251 6.339 1.00 94.50 147 VAL A O 1
ATOM 1197 N N . LYS A 1 148 ? -25.235 6.581 6.421 1.00 97.00 148 LYS A N 1
ATOM 1198 C CA . LYS A 1 148 ? -25.169 7.480 7.584 1.00 97.00 148 LYS A CA 1
ATOM 1199 C C . LYS A 1 148 ? -24.817 6.707 8.844 1.00 97.00 148 LYS A C 1
ATOM 1201 O O . LYS A 1 148 ? -24.028 7.190 9.650 1.00 97.00 148 LYS A O 1
ATOM 1206 N N . GLN A 1 149 ? -25.368 5.505 8.997 1.00 97.31 149 GLN A N 1
ATOM 1207 C CA . GLN A 1 149 ? -24.992 4.616 10.090 1.00 97.31 149 GLN A CA 1
ATOM 1208 C C . GLN A 1 149 ? -23.519 4.208 9.985 1.00 97.31 149 GLN A C 1
ATOM 1210 O O . GLN A 1 149 ? -22.800 4.283 10.980 1.00 97.31 149 GLN A O 1
ATOM 1215 N N . TYR A 1 150 ? -23.057 3.830 8.788 1.00 95.00 150 TYR A N 1
ATOM 1216 C CA . TYR A 1 150 ? -21.649 3.510 8.556 1.00 95.00 150 TYR A CA 1
ATOM 1217 C C . TYR A 1 150 ? -20.730 4.679 8.933 1.00 95.00 150 TYR A C 1
ATOM 1219 O O . TYR A 1 150 ? -19.768 4.497 9.679 1.00 95.00 150 TYR A O 1
ATOM 1227 N N . GLN A 1 151 ? -21.066 5.891 8.483 1.00 94.44 151 GLN A N 1
ATOM 1228 C CA . GLN A 1 151 ? -20.336 7.106 8.833 1.00 94.44 151 GLN A CA 1
ATOM 1229 C C . GLN A 1 151 ? -20.304 7.331 10.351 1.00 94.44 151 GLN A C 1
ATOM 1231 O O . GLN A 1 151 ? -19.223 7.517 10.903 1.00 94.44 151 GLN A O 1
ATOM 1236 N N . ALA A 1 152 ? -21.451 7.259 11.031 1.00 97.38 152 ALA A N 1
ATOM 1237 C CA . ALA A 1 152 ? -21.532 7.462 12.478 1.00 97.38 152 ALA A CA 1
ATOM 1238 C C . ALA A 1 152 ? -20.686 6.440 13.258 1.00 97.38 152 ALA A C 1
ATOM 1240 O O . ALA A 1 152 ? -20.030 6.783 14.242 1.00 97.38 152 ALA A O 1
ATOM 1241 N N . ILE A 1 153 ? -20.650 5.186 12.797 1.00 96.44 153 ILE A N 1
ATOM 1242 C CA . ILE A 1 153 ? -19.785 4.151 13.369 1.00 96.44 153 ILE A CA 1
ATOM 1243 C C . ILE A 1 153 ? -18.310 4.514 13.176 1.00 96.44 153 ILE A C 1
ATOM 1245 O O . ILE A 1 153 ? -17.557 4.513 14.152 1.00 96.44 153 ILE A O 1
ATOM 1249 N N . CYS A 1 154 ? -17.894 4.872 11.960 1.00 93.69 154 CYS A N 1
ATOM 1250 C CA . CYS A 1 154 ? -16.519 5.291 11.680 1.00 93.69 154 CYS A CA 1
ATOM 1251 C C . CYS A 1 154 ? -16.099 6.508 12.523 1.00 93.69 154 CYS A C 1
ATOM 1253 O O . CYS A 1 154 ? -14.997 6.523 13.074 1.00 93.69 154 CYS A O 1
ATOM 1255 N N . GLU A 1 155 ? -16.984 7.493 12.679 1.00 96.06 155 GLU A N 1
ATOM 1256 C CA . GLU A 1 155 ? -16.766 8.666 13.532 1.00 96.06 155 GLU A CA 1
ATOM 1257 C C . GLU A 1 155 ? -16.599 8.266 15.005 1.00 96.06 155 GLU A C 1
ATOM 1259 O O . GLU A 1 155 ? -15.630 8.678 15.642 1.00 96.06 155 GLU A O 1
ATOM 1264 N N . SER A 1 156 ? -17.448 7.376 15.529 1.00 97.50 156 SER A N 1
ATOM 1265 C CA . SER A 1 156 ? -17.328 6.889 16.911 1.00 97.50 156 SER A CA 1
ATOM 1266 C C . SER A 1 156 ? -16.013 6.135 17.171 1.00 97.50 156 SER A C 1
ATOM 1268 O O . SER A 1 156 ? -15.375 6.309 18.213 1.00 97.50 156 SER A O 1
ATOM 1270 N N . ILE A 1 157 ? -15.556 5.329 16.203 1.00 95.38 157 ILE A N 1
ATOM 1271 C CA . ILE A 1 157 ? -14.270 4.619 16.268 1.00 95.38 157 ILE A CA 1
ATOM 1272 C C . ILE A 1 157 ? -13.114 5.623 16.281 1.00 95.38 157 ILE A C 1
ATOM 1274 O O . ILE A 1 157 ? -12.167 5.478 17.063 1.00 95.38 157 ILE A O 1
ATOM 1278 N N . TYR A 1 158 ? -13.186 6.658 15.444 1.00 95.75 158 TYR A N 1
ATOM 1279 C CA . TYR A 1 158 ? -12.192 7.723 15.413 1.00 95.75 158 TYR A CA 1
ATOM 1280 C C . TYR A 1 158 ? -12.130 8.482 16.745 1.00 95.75 158 TYR A C 1
ATOM 1282 O O . TYR A 1 158 ? -11.045 8.647 17.307 1.00 95.75 158 TYR A O 1
ATOM 1290 N N . GLU A 1 159 ? -13.271 8.879 17.307 1.00 98.06 159 GLU A N 1
ATOM 1291 C CA . GLU A 1 159 ? -13.341 9.545 18.611 1.00 98.06 159 GLU A CA 1
ATOM 1292 C C . GLU A 1 159 ? -12.731 8.689 19.726 1.00 98.06 159 GLU A C 1
ATOM 1294 O O . GLU A 1 159 ? -11.886 9.176 20.488 1.00 98.06 159 GLU A O 1
ATOM 1299 N N . LYS A 1 160 ? -13.069 7.393 19.771 1.00 98.00 160 LYS A N 1
ATOM 1300 C CA . LYS A 1 160 ? -12.481 6.457 20.736 1.00 98.00 160 LYS A CA 1
ATOM 1301 C C . LYS A 1 160 ? -10.968 6.327 20.555 1.00 98.00 160 LYS A C 1
ATOM 1303 O O . LYS A 1 160 ? -10.222 6.310 21.534 1.00 98.00 160 LYS A O 1
ATOM 1308 N N . THR A 1 161 ? -10.489 6.307 19.312 1.00 96.56 161 THR A N 1
ATOM 1309 C CA . THR A 1 161 ? -9.050 6.303 19.003 1.00 96.56 161 THR A CA 1
ATOM 1310 C C . THR A 1 161 ? -8.359 7.549 19.567 1.00 96.56 161 THR A C 1
ATOM 1312 O O . THR A 1 161 ? -7.302 7.447 20.195 1.00 96.56 161 THR A O 1
ATOM 1315 N N . GLN A 1 162 ? -8.964 8.731 19.402 1.00 98.12 162 GLN A N 1
ATOM 1316 C CA . GLN A 1 162 ? -8.431 9.990 19.936 1.00 98.12 162 GLN A CA 1
ATOM 1317 C C . GLN A 1 162 ? -8.416 10.012 21.472 1.00 98.12 162 GLN A C 1
ATOM 1319 O O . GLN A 1 162 ? -7.456 10.502 22.075 1.00 98.12 162 GLN A O 1
ATOM 1324 N N . GLU A 1 163 ? -9.452 9.478 22.120 1.00 98.31 163 GLU A N 1
ATOM 1325 C CA . GLU A 1 163 ? -9.517 9.321 23.577 1.00 98.31 163 GLU A CA 1
ATOM 1326 C C . GLU A 1 163 ? -8.362 8.451 24.099 1.00 98.31 163 GLU A C 1
ATOM 1328 O O . GLU A 1 163 ? -7.588 8.889 24.959 1.00 98.31 163 GLU A O 1
ATOM 1333 N N . LEU A 1 164 ? -8.205 7.250 23.536 1.00 98.12 164 LEU A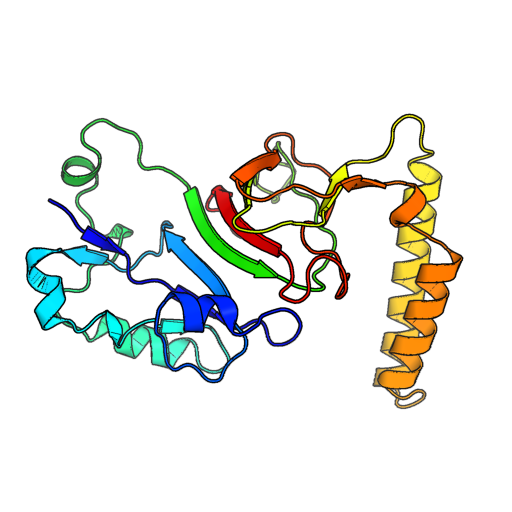 N 1
ATOM 1334 C CA . LEU A 1 164 ? -7.178 6.286 23.933 1.00 98.12 164 LEU A CA 1
ATOM 1335 C C . LEU A 1 164 ? -5.765 6.819 23.672 1.00 98.12 164 LEU A C 1
ATOM 1337 O O . LEU A 1 164 ? -4.892 6.721 24.537 1.00 98.12 164 LEU A O 1
ATOM 1341 N N . SER A 1 165 ? -5.548 7.476 22.528 1.00 97.69 165 SER A N 1
ATOM 1342 C CA . SER A 1 165 ? -4.280 8.143 22.206 1.00 97.69 165 SER A CA 1
ATOM 1343 C C . SER A 1 165 ? -3.904 9.188 23.264 1.00 97.69 165 SER A C 1
ATOM 1345 O O . SER A 1 165 ? -2.788 9.181 23.792 1.00 97.69 165 SER A O 1
ATOM 1347 N N . LYS A 1 166 ? -4.858 10.037 23.677 1.00 98.25 166 LYS A N 1
ATOM 1348 C CA . LYS A 1 166 ? -4.645 11.019 24.755 1.00 98.25 166 LYS A CA 1
ATOM 1349 C C . LYS A 1 166 ? -4.340 10.344 26.096 1.00 98.25 166 LYS A C 1
ATOM 1351 O O . LYS A 1 166 ? -3.526 10.867 26.860 1.00 98.25 166 LYS A O 1
ATOM 1356 N N . ALA A 1 167 ? -4.976 9.215 26.410 1.00 98.19 167 ALA A N 1
ATOM 1357 C CA . ALA A 1 167 ? -4.708 8.466 27.639 1.00 98.19 167 ALA A CA 1
ATOM 1358 C C . ALA A 1 167 ? -3.280 7.894 27.660 1.00 98.19 167 ALA A C 1
ATOM 1360 O O . ALA A 1 167 ? -2.578 8.039 28.665 1.00 98.19 167 ALA A O 1
ATOM 1361 N N . VAL A 1 168 ? -2.826 7.333 26.536 1.00 98.12 168 VAL A N 1
ATOM 1362 C CA . VAL A 1 168 ? -1.456 6.831 26.350 1.00 98.12 168 VAL A CA 1
ATOM 1363 C C . VAL A 1 168 ? -0.430 7.958 26.469 1.00 98.12 168 VAL A C 1
ATOM 1365 O O . VAL A 1 168 ? 0.517 7.845 27.246 1.00 98.12 168 VAL A O 1
ATOM 1368 N N . GLN A 1 169 ? -0.639 9.084 25.778 1.00 97.69 169 GLN A N 1
ATOM 1369 C CA . GLN A 1 169 ? 0.257 10.248 25.848 1.00 97.69 169 GLN A CA 1
ATOM 1370 C C . GLN A 1 169 ? 0.385 10.799 27.275 1.00 97.69 169 GLN A C 1
ATOM 1372 O O . GLN A 1 169 ? 1.470 11.181 27.712 1.00 97.69 169 GLN A O 1
ATOM 1377 N N . LYS A 1 170 ? -0.716 10.787 28.039 1.00 98.12 170 LYS A N 1
ATOM 1378 C CA . LYS A 1 170 ? -0.746 11.189 29.455 1.00 98.12 170 LYS A CA 1
ATOM 1379 C C . LYS A 1 170 ? -0.243 10.101 30.412 1.00 98.12 170 LYS A C 1
ATOM 1381 O O . LYS A 1 170 ? -0.342 10.290 31.623 1.00 98.12 170 LYS A O 1
ATOM 1386 N N . LYS A 1 171 ? 0.265 8.974 29.898 1.00 97.62 171 LYS A N 1
ATOM 1387 C CA . LYS A 1 171 ? 0.720 7.801 30.667 1.00 97.62 171 LYS A CA 1
ATOM 1388 C C . LYS A 1 171 ? -0.350 7.228 31.610 1.00 97.62 171 LYS A C 1
ATOM 1390 O O . LYS A 1 171 ? -0.018 6.600 32.610 1.00 97.62 171 LYS A O 1
ATOM 1395 N N . LYS A 1 172 ? -1.634 7.445 31.303 1.00 98.00 172 LYS A N 1
ATOM 1396 C CA . LYS A 1 172 ? -2.777 6.899 32.057 1.00 98.00 172 LYS A CA 1
ATOM 1397 C C . LYS A 1 172 ? -3.148 5.480 31.625 1.00 98.00 172 LYS A C 1
ATOM 1399 O O . LYS A 1 172 ? -3.903 4.814 32.319 1.00 98.00 172 LYS A O 1
ATOM 1404 N N . MET A 1 173 ? -2.634 5.043 30.481 1.00 97.75 173 MET A N 1
ATOM 1405 C CA . MET A 1 173 ? -2.876 3.737 29.880 1.00 97.75 173 MET A CA 1
ATOM 1406 C C . MET A 1 173 ? -1.618 3.310 29.116 1.00 97.75 173 MET A C 1
ATOM 1408 O O . MET A 1 173 ? -0.895 4.167 28.598 1.00 97.75 173 MET A O 1
ATOM 1412 N N . LYS A 1 174 ? -1.328 2.007 29.053 1.00 97.75 174 LYS A N 1
ATOM 1413 C CA . LYS A 1 174 ? -0.240 1.489 28.212 1.00 97.75 174 LYS A CA 1
ATOM 1414 C C . LYS A 1 174 ? -0.704 1.384 26.760 1.00 97.75 174 LYS A C 1
ATOM 1416 O O . LYS A 1 174 ? -1.884 1.193 26.491 1.00 97.75 174 LYS A O 1
ATOM 1421 N N . VAL A 1 175 ? 0.242 1.461 25.826 1.00 95.50 175 VAL A N 1
ATOM 1422 C CA . VAL A 1 175 ? -0.037 1.347 24.383 1.00 95.50 175 VAL A CA 1
ATOM 1423 C C . VAL A 1 175 ? -0.770 0.043 24.051 1.00 95.50 175 VAL A C 1
ATOM 1425 O O . VAL A 1 175 ? -1.726 0.063 23.282 1.00 95.50 175 VAL A O 1
ATOM 1428 N N . ASP A 1 176 ? -0.354 -1.078 24.640 1.00 95.88 176 ASP A N 1
ATOM 1429 C CA . ASP A 1 176 ? -0.939 -2.385 24.322 1.00 95.88 176 ASP A CA 1
ATOM 1430 C C . ASP A 1 176 ? -2.359 -2.545 24.877 1.00 95.88 176 ASP A C 1
ATOM 1432 O O . ASP A 1 176 ? -3.223 -3.092 24.193 1.00 95.88 176 ASP A O 1
ATOM 1436 N N . ASP A 1 177 ? -2.633 -1.977 26.055 1.00 97.25 177 ASP A N 1
ATOM 1437 C CA . ASP A 1 177 ? -3.983 -1.945 26.627 1.00 97.25 177 ASP A CA 1
ATOM 1438 C C . ASP A 1 177 ? -4.919 -1.098 25.749 1.00 97.25 177 ASP A C 1
ATOM 1440 O O . ASP A 1 177 ? -6.025 -1.527 25.421 1.00 97.25 177 ASP A O 1
ATOM 1444 N N . ALA A 1 178 ? -4.442 0.064 25.286 1.00 97.31 178 ALA A N 1
ATOM 1445 C CA . ALA A 1 178 ? -5.181 0.931 24.371 1.00 97.31 178 ALA A CA 1
ATOM 1446 C C . ALA A 1 178 ? -5.491 0.237 23.036 1.00 97.31 178 ALA A C 1
ATOM 1448 O O . ALA A 1 178 ? -6.604 0.342 22.524 1.00 97.31 178 ALA A O 1
ATOM 1449 N N . ARG A 1 179 ? -4.527 -0.503 22.474 1.00 93.56 179 ARG A N 1
ATOM 1450 C CA . ARG A 1 179 ? -4.728 -1.293 21.248 1.00 93.56 179 ARG A CA 1
ATOM 1451 C C . ARG A 1 179 ? -5.781 -2.378 21.443 1.00 93.56 179 ARG A C 1
ATOM 1453 O O . ARG A 1 179 ? -6.633 -2.549 20.576 1.00 93.56 179 ARG A O 1
ATOM 1460 N N . LEU A 1 180 ? -5.737 -3.094 22.567 1.00 95.62 180 LEU A N 1
ATOM 1461 C CA . LEU A 1 180 ? -6.710 -4.140 22.875 1.00 95.62 180 LEU A CA 1
ATOM 1462 C C . LEU A 1 180 ? -8.121 -3.564 23.053 1.00 95.62 180 LEU A C 1
ATOM 1464 O O . LEU A 1 180 ? -9.086 -4.143 22.556 1.00 95.62 180 LEU A O 1
ATOM 1468 N N . GLU A 1 181 ? -8.246 -2.428 23.738 1.00 97.56 181 GLU A N 1
ATOM 1469 C CA . GLU A 1 181 ? -9.528 -1.745 23.917 1.00 97.56 181 GLU A CA 1
ATOM 1470 C C . GLU A 1 181 ? -10.088 -1.231 22.588 1.00 97.56 181 GLU A C 1
ATOM 1472 O O . GLU A 1 181 ? -11.255 -1.480 22.284 1.00 97.56 181 GLU A O 1
ATOM 1477 N N . LEU A 1 182 ? -9.255 -0.587 21.763 1.00 95.50 182 LEU A N 1
ATOM 1478 C CA . LEU A 1 182 ? -9.664 -0.120 20.441 1.00 95.50 182 LEU A CA 1
ATOM 1479 C C . LEU A 1 182 ? -10.100 -1.283 19.546 1.00 95.50 182 LEU A C 1
ATOM 1481 O O . LEU A 1 182 ? -11.145 -1.196 18.908 1.00 95.50 182 LEU A O 1
ATOM 1485 N N . LYS A 1 183 ? -9.349 -2.391 19.545 1.00 93.25 183 LYS A N 1
ATOM 1486 C CA . LYS A 1 183 ? -9.702 -3.598 18.789 1.00 93.25 183 LYS A CA 1
ATOM 1487 C C . LYS A 1 183 ? -11.091 -4.109 19.175 1.00 93.25 183 LYS A C 1
ATOM 1489 O O . LYS A 1 183 ? -11.935 -4.276 18.302 1.00 93.25 183 LYS A O 1
ATOM 1494 N N . ARG A 1 184 ? -11.360 -4.271 20.476 1.00 95.94 184 ARG A N 1
ATOM 1495 C CA . ARG A 1 184 ? -12.682 -4.695 20.975 1.00 95.94 184 ARG A CA 1
ATOM 1496 C C . ARG A 1 184 ? -13.790 -3.725 20.572 1.00 95.94 184 ARG A C 1
ATOM 1498 O O . ARG A 1 184 ? -14.890 -4.155 20.241 1.00 95.94 184 ARG A O 1
ATOM 1505 N N . PHE A 1 185 ? -13.514 -2.422 20.613 1.00 97.38 185 PHE A N 1
ATOM 1506 C CA . PHE A 1 185 ? -14.482 -1.400 20.224 1.00 97.38 185 PHE A CA 1
ATOM 1507 C C . PHE A 1 185 ? -14.818 -1.471 18.728 1.00 97.38 185 PHE A C 1
ATOM 1509 O O . PHE A 1 185 ? -15.988 -1.374 18.360 1.00 97.38 185 PHE A O 1
ATOM 1516 N N . ILE A 1 186 ? -13.815 -1.685 17.871 1.00 93.81 186 ILE A N 1
ATOM 1517 C CA . ILE A 1 186 ? -14.005 -1.882 16.428 1.00 93.81 186 ILE A CA 1
ATOM 1518 C C . ILE A 1 186 ? -14.809 -3.159 16.165 1.00 93.81 186 ILE A C 1
ATOM 1520 O O . ILE A 1 186 ? -15.790 -3.105 15.429 1.00 93.81 186 ILE A O 1
ATOM 1524 N N . GLU A 1 187 ? -14.454 -4.278 16.803 1.00 93.00 187 GLU A N 1
ATOM 1525 C CA . GLU A 1 187 ? -15.161 -5.561 16.664 1.00 93.00 187 GLU A CA 1
ATOM 1526 C C . GLU A 1 187 ? -16.638 -5.452 17.072 1.00 93.00 187 GLU A C 1
ATOM 1528 O O . GLU A 1 187 ? -17.511 -5.974 16.383 1.00 93.00 187 GLU A O 1
ATOM 1533 N N . LEU A 1 188 ? -16.932 -4.732 18.160 1.00 96.31 188 LEU A N 1
ATOM 1534 C CA . LEU A 1 188 ? -18.299 -4.520 18.636 1.00 96.31 188 LEU A CA 1
ATOM 1535 C C . LEU A 1 188 ? -19.141 -3.688 17.658 1.00 96.31 188 LEU A C 1
ATOM 1537 O O . LEU A 1 188 ? -20.315 -3.987 17.452 1.00 96.31 188 LEU A O 1
ATOM 1541 N N . ASN A 1 189 ? -18.555 -2.639 17.074 1.00 96.06 189 ASN A N 1
ATOM 1542 C CA . ASN A 1 189 ? -19.258 -1.768 16.129 1.00 96.06 189 ASN A CA 1
ATOM 1543 C C . ASN A 1 189 ? -19.289 -2.338 14.700 1.00 96.06 189 ASN A C 1
ATOM 1545 O O . ASN A 1 189 ? -20.124 -1.925 13.896 1.00 96.06 189 ASN A O 1
ATOM 1549 N N . ASN A 1 190 ? -18.407 -3.294 14.393 1.00 92.81 190 ASN A N 1
ATOM 1550 C CA . ASN A 1 190 ? -18.346 -4.068 13.156 1.00 92.81 190 ASN A CA 1
ATOM 1551 C C . ASN A 1 190 ? -18.537 -3.213 11.883 1.00 92.81 190 ASN A C 1
ATOM 1553 O O . ASN A 1 190 ? -19.525 -3.390 11.166 1.00 92.81 190 ASN A O 1
ATOM 1557 N N . PRO A 1 191 ? -17.629 -2.268 11.573 1.00 92.06 191 PRO A N 1
ATOM 1558 C CA . PRO A 1 191 ? -17.731 -1.463 10.354 1.00 92.06 191 PRO A CA 1
ATOM 1559 C C . PRO A 1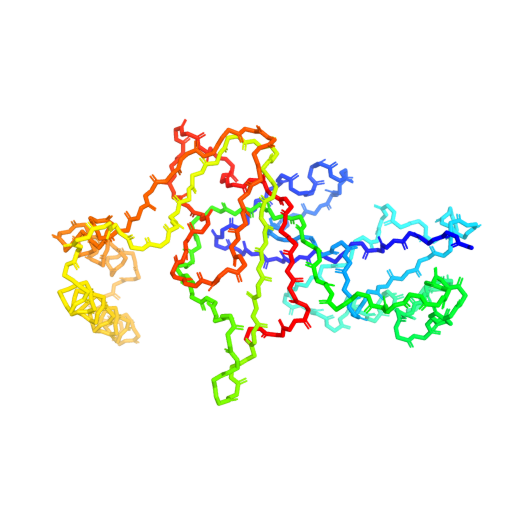 191 ? -17.639 -2.311 9.070 1.00 92.06 191 PRO A C 1
ATOM 1561 O O . PRO A 1 191 ? -18.144 -1.905 8.023 1.00 92.06 191 PRO A O 1
ATOM 1564 N N . GLU A 1 192 ? -17.060 -3.513 9.141 1.00 89.75 192 GLU A N 1
ATOM 1565 C CA . GLU A 1 192 ? -16.950 -4.442 8.008 1.00 89.75 192 GLU A CA 1
ATOM 1566 C C . GLU A 1 192 ? -18.311 -4.916 7.474 1.00 89.75 192 GLU A C 1
ATOM 1568 O O . GLU A 1 192 ? -18.428 -5.327 6.316 1.00 89.75 192 GLU A O 1
ATOM 1573 N N . GLN A 1 193 ? -19.381 -4.824 8.272 1.00 93.06 193 GLN A N 1
ATOM 1574 C CA . GLN A 1 193 ? -20.727 -5.185 7.818 1.00 93.06 193 GLN A CA 1
ATOM 1575 C C . GLN A 1 193 ? -21.244 -4.291 6.675 1.00 93.06 193 GLN A C 1
ATOM 1577 O O . GLN A 1 193 ? -22.157 -4.701 5.959 1.00 93.06 193 GLN A O 1
ATOM 1582 N N . PHE A 1 194 ? -20.662 -3.100 6.489 1.00 94.44 194 PHE A N 1
ATOM 1583 C CA . PHE A 1 194 ? -21.101 -2.108 5.501 1.00 94.44 194 PHE A CA 1
ATOM 1584 C C . PHE A 1 194 ? -20.342 -2.179 4.171 1.00 94.44 194 PHE A C 1
ATOM 1586 O O . PHE A 1 194 ? -20.753 -1.542 3.202 1.00 94.44 194 PHE A O 1
ATOM 1593 N N . VAL A 1 195 ? -19.249 -2.939 4.098 1.00 92.50 195 VAL A N 1
ATOM 1594 C CA . VAL A 1 195 ? -18.317 -2.926 2.959 1.00 92.50 195 VAL A CA 1
ATOM 1595 C C . VAL A 1 195 ? -18.251 -4.286 2.266 1.00 92.50 195 VAL A C 1
ATOM 1597 O O . VAL A 1 195 ? -18.452 -5.328 2.900 1.00 92.50 195 VAL A O 1
ATOM 1600 N N . ASN A 1 196 ? -18.022 -4.312 0.950 1.00 92.19 196 ASN A N 1
ATOM 1601 C CA . ASN A 1 196 ? -17.862 -5.590 0.250 1.00 92.19 196 ASN A CA 1
ATOM 1602 C C . ASN A 1 196 ? -16.481 -6.150 0.551 1.00 92.19 196 ASN A C 1
ATOM 1604 O O . ASN A 1 196 ? -15.496 -5.475 0.273 1.00 92.19 196 ASN A O 1
ATOM 1608 N N . VAL A 1 197 ? -16.417 -7.388 1.032 1.00 91.06 197 VAL A N 1
ATOM 1609 C CA . VAL A 1 197 ? -15.161 -8.121 1.205 1.00 91.06 197 VAL A CA 1
ATOM 1610 C C . VAL A 1 197 ? -15.075 -9.174 0.109 1.00 91.06 197 VAL A C 1
ATOM 1612 O O . VAL A 1 197 ? -16.002 -9.960 -0.082 1.00 91.06 197 VAL A O 1
ATOM 1615 N N . LEU A 1 198 ? -13.970 -9.173 -0.625 1.00 92.00 198 LEU A N 1
ATOM 1616 C CA . LEU A 1 198 ? -13.700 -10.073 -1.737 1.00 92.00 198 LEU A CA 1
ATOM 1617 C C . LEU A 1 198 ? -12.407 -10.841 -1.472 1.00 92.00 198 LEU A C 1
ATOM 1619 O O . LEU A 1 198 ? -11.499 -10.359 -0.792 1.00 92.00 198 LEU A O 1
ATOM 1623 N N . THR A 1 199 ? -12.302 -12.028 -2.060 1.00 93.94 199 THR A N 1
ATOM 1624 C CA . THR A 1 199 ? -11.095 -12.859 -1.997 1.00 93.94 199 THR A CA 1
ATOM 1625 C C . THR A 1 199 ? -10.627 -13.175 -3.417 1.00 93.94 199 THR A C 1
ATOM 1627 O O . THR A 1 199 ? -10.977 -14.230 -3.946 1.00 93.94 199 THR A O 1
ATOM 1630 N N . PRO A 1 200 ? -9.920 -12.242 -4.084 1.00 94.31 200 PRO A N 1
ATOM 1631 C CA . PRO A 1 200 ? -9.372 -12.475 -5.415 1.00 94.31 200 PRO A CA 1
ATOM 1632 C C . PRO A 1 200 ? -8.428 -13.680 -5.422 1.00 94.31 200 PRO A C 1
ATOM 1634 O O . PRO A 1 200 ? -7.644 -13.862 -4.493 1.00 94.31 200 PRO A O 1
ATOM 1637 N N . GLU A 1 201 ? -8.472 -14.484 -6.478 1.00 96.50 201 GLU A N 1
ATOM 1638 C CA . GLU A 1 201 ? -7.462 -15.520 -6.708 1.00 96.50 201 GLU A CA 1
ATOM 1639 C C . GLU A 1 201 ? -6.226 -14.912 -7.394 1.00 96.50 201 GLU A C 1
ATOM 1641 O O . GLU A 1 201 ? -6.265 -13.773 -7.875 1.00 96.50 201 GLU A O 1
ATOM 1646 N N . ALA A 1 202 ? -5.127 -15.667 -7.456 1.00 96.31 202 ALA A N 1
ATOM 1647 C CA . ALA A 1 202 ? -3.956 -15.266 -8.235 1.00 96.31 202 ALA A CA 1
ATOM 1648 C C . ALA A 1 202 ? -4.335 -14.958 -9.698 1.00 96.31 202 ALA A C 1
ATOM 1650 O O . ALA A 1 202 ? -5.298 -15.508 -10.233 1.00 96.31 202 ALA A O 1
ATOM 1651 N N . ASP A 1 203 ? -3.592 -14.045 -10.318 1.00 96.88 203 ASP A N 1
ATOM 1652 C CA . ASP A 1 203 ? -3.796 -13.512 -11.670 1.00 96.88 203 ASP A CA 1
ATOM 1653 C C . ASP A 1 203 ? -5.095 -12.708 -11.870 1.00 96.88 203 ASP A C 1
ATOM 1655 O O . ASP A 1 203 ? -5.412 -12.272 -12.981 1.00 96.88 203 ASP A O 1
ATOM 1659 N N . THR A 1 204 ? -5.838 -12.439 -10.792 1.00 97.31 204 THR A N 1
ATOM 1660 C CA . THR A 1 204 ? -6.995 -11.540 -10.841 1.00 97.31 204 THR A CA 1
ATOM 1661 C C . THR A 1 204 ? -6.542 -10.090 -11.002 1.00 97.31 204 THR A C 1
ATOM 1663 O O . THR A 1 204 ? -5.614 -9.631 -10.334 1.00 97.31 204 THR A O 1
ATOM 1666 N N . ILE A 1 205 ? -7.260 -9.337 -11.839 1.00 95.81 205 ILE A N 1
ATOM 1667 C CA . ILE A 1 205 ? -7.138 -7.881 -11.935 1.00 95.81 205 ILE A CA 1
ATOM 1668 C C . ILE A 1 205 ? -8.369 -7.237 -11.314 1.00 95.81 205 ILE A C 1
ATOM 1670 O O . ILE A 1 205 ? -9.497 -7.501 -11.729 1.00 95.81 205 ILE A O 1
ATOM 1674 N N . VAL A 1 206 ? -8.144 -6.341 -10.360 1.00 93.12 206 VAL A N 1
ATOM 1675 C CA . VAL A 1 206 ? -9.181 -5.488 -9.779 1.00 93.12 206 VAL A CA 1
ATOM 1676 C C . VAL A 1 206 ? -8.944 -4.061 -10.243 1.00 93.12 206 VAL A C 1
ATOM 1678 O O . VAL A 1 206 ? -7.891 -3.482 -9.987 1.00 93.12 206 VAL A O 1
ATOM 1681 N N . SER A 1 207 ? -9.925 -3.481 -10.932 1.00 92.00 207 SER A N 1
ATOM 1682 C CA . SER A 1 207 ? -9.882 -2.075 -11.331 1.00 92.00 207 SER A CA 1
ATOM 1683 C C . SER A 1 207 ? -10.620 -1.214 -10.311 1.00 92.00 207 SER A C 1
ATOM 1685 O O . SER A 1 207 ? -11.828 -1.362 -10.143 1.00 92.00 207 SER A O 1
ATOM 1687 N N . ASN A 1 208 ? -9.910 -0.278 -9.681 1.00 87.19 208 ASN A N 1
ATOM 1688 C CA . ASN A 1 208 ? -10.468 0.724 -8.772 1.00 87.19 208 ASN A CA 1
ATOM 1689 C C . ASN A 1 208 ? -10.485 2.119 -9.436 1.00 87.19 208 ASN A C 1
ATOM 1691 O O . ASN A 1 208 ? -10.190 3.154 -8.842 1.00 87.19 208 ASN A O 1
ATOM 1695 N N . THR A 1 209 ? -10.818 2.158 -10.729 1.00 80.38 209 THR A N 1
ATOM 1696 C CA . THR A 1 209 ? -10.804 3.384 -11.555 1.00 80.38 209 THR A CA 1
ATOM 1697 C C . THR A 1 209 ? -11.948 4.347 -11.250 1.00 80.38 209 THR A C 1
ATOM 1699 O O . THR A 1 209 ? -11.901 5.524 -11.612 1.00 80.38 209 THR A O 1
ATOM 1702 N N . ILE A 1 210 ? -12.995 3.870 -10.577 1.00 77.75 210 ILE A N 1
ATOM 1703 C CA . ILE A 1 210 ? -14.093 4.719 -10.110 1.00 77.75 210 ILE A CA 1
ATOM 1704 C C . ILE A 1 210 ? -13.788 5.395 -8.768 1.00 77.75 210 ILE A C 1
ATOM 1706 O O . ILE A 1 210 ? -14.519 6.307 -8.380 1.00 77.75 210 ILE A O 1
ATOM 1710 N N . GLY A 1 211 ? -12.694 5.000 -8.108 1.00 77.31 211 GLY A N 1
ATOM 1711 C CA . GLY A 1 211 ? -12.387 5.389 -6.740 1.00 77.31 211 GLY A CA 1
ATOM 1712 C C . GLY A 1 211 ? -13.370 4.785 -5.736 1.00 77.31 211 GLY A C 1
ATOM 1713 O O . GLY A 1 211 ? -14.062 3.807 -6.012 1.00 77.31 211 GLY A O 1
ATOM 1714 N N . GLY A 1 212 ? -13.466 5.414 -4.570 1.00 79.81 212 GLY A N 1
ATOM 1715 C CA . GLY A 1 212 ? -14.320 4.975 -3.473 1.00 79.81 212 GLY A CA 1
ATOM 1716 C C . GLY A 1 212 ? -13.540 4.306 -2.352 1.00 79.81 212 GLY A C 1
ATOM 1717 O O . GLY A 1 212 ? -12.308 4.238 -2.373 1.00 79.81 212 GLY A O 1
ATOM 1718 N N . ILE A 1 213 ? -14.282 3.873 -1.334 1.00 77.25 213 ILE A N 1
ATOM 1719 C CA . ILE A 1 213 ? -13.709 3.205 -0.169 1.00 77.25 213 ILE A CA 1
ATOM 1720 C C . ILE A 1 213 ? -13.139 1.882 -0.627 1.00 77.25 213 ILE A C 1
ATOM 1722 O O . ILE A 1 213 ? -13.832 1.065 -1.228 1.00 77.25 213 ILE A O 1
ATOM 1726 N N . HIS A 1 214 ? -11.887 1.665 -0.304 1.00 83.88 214 HIS A N 1
ATOM 1727 C CA . HIS A 1 214 ? -11.262 0.387 -0.488 1.00 83.88 214 HIS A CA 1
ATOM 1728 C C . HIS A 1 214 ? -10.273 0.172 0.636 1.00 83.88 214 HIS A C 1
ATOM 1730 O O . HIS A 1 214 ? -9.724 1.097 1.231 1.00 83.88 214 HIS A O 1
ATOM 1736 N N . HIS A 1 215 ? -10.070 -1.089 0.939 1.00 76.81 215 HIS A N 1
ATOM 1737 C CA . HIS A 1 215 ? -8.994 -1.497 1.799 1.00 76.81 215 HIS A CA 1
ATOM 1738 C C . HIS A 1 215 ? -8.409 -2.713 1.141 1.00 76.81 215 HIS A C 1
ATOM 1740 O O . HIS A 1 215 ? -9.000 -3.786 1.109 1.00 76.81 215 HIS A O 1
ATOM 1746 N N . SER A 1 216 ? -7.276 -2.523 0.502 1.00 56.94 216 SER A N 1
ATOM 1747 C CA . SER A 1 216 ? -6.699 -3.593 -0.267 1.00 56.94 216 SER A CA 1
ATOM 1748 C C . SER A 1 216 ? -6.035 -4.627 0.631 1.00 56.94 216 SER A C 1
ATOM 1750 O O . SER A 1 216 ? -5.598 -5.591 0.049 1.00 56.94 216 SER A O 1
ATOM 1752 N N . TRP A 1 217 ? -5.931 -4.509 1.968 1.00 65.88 217 TRP A N 1
ATOM 1753 C CA . TRP A 1 217 ? -4.938 -5.282 2.745 1.00 65.88 217 TRP A CA 1
ATOM 1754 C C . TRP A 1 217 ? -5.455 -5.809 4.102 1.00 65.88 217 TRP A C 1
ATOM 1756 O O . TRP A 1 217 ? -4.944 -5.447 5.163 1.00 65.88 217 TRP A O 1
ATOM 1766 N N . GLU A 1 218 ? -6.457 -6.695 4.060 1.00 65.31 218 GLU A N 1
ATOM 1767 C CA . GLU A 1 218 ? -7.034 -7.370 5.237 1.00 65.31 218 GLU A CA 1
ATOM 1768 C C . GLU A 1 218 ? -6.007 -8.207 6.035 1.00 65.31 218 GLU A C 1
ATOM 1770 O O . GLU A 1 218 ? -5.040 -8.738 5.488 1.00 65.31 218 GLU A O 1
ATOM 1775 N N . GLU A 1 219 ? -6.227 -8.377 7.342 1.00 73.12 219 GLU A N 1
ATOM 1776 C CA . GLU A 1 219 ? -5.394 -9.240 8.193 1.00 73.12 219 GLU A CA 1
ATOM 1777 C C . GLU A 1 219 ? -6.017 -10.633 8.325 1.00 73.12 219 GLU A C 1
ATOM 1779 O O . GLU A 1 219 ? -6.801 -10.908 9.231 1.00 73.12 219 GLU A O 1
ATOM 1784 N N . ASP A 1 220 ? -5.662 -11.547 7.422 1.00 82.75 220 ASP A N 1
ATOM 1785 C CA . ASP A 1 220 ? -6.087 -12.944 7.515 1.00 82.75 220 ASP A CA 1
ATOM 1786 C C . ASP A 1 220 ? -4.909 -13.889 7.299 1.00 82.75 220 ASP A C 1
ATOM 1788 O O . ASP A 1 220 ? -4.630 -14.328 6.189 1.00 82.75 220 ASP A O 1
ATOM 1792 N N . ASN A 1 221 ? -4.212 -14.230 8.384 1.00 85.44 221 ASN A N 1
ATOM 1793 C CA . ASN A 1 221 ? -3.030 -15.096 8.323 1.00 85.44 221 ASN A CA 1
ATOM 1794 C C . ASN A 1 221 ? -3.321 -16.507 7.797 1.00 85.44 221 ASN A C 1
ATOM 1796 O O . ASN A 1 221 ? -2.383 -17.226 7.464 1.00 85.44 221 ASN A O 1
ATOM 1800 N N . THR A 1 222 ? -4.590 -16.921 7.765 1.00 86.94 222 THR A N 1
ATOM 1801 C CA . THR A 1 222 ? -4.975 -18.244 7.266 1.00 86.94 222 THR A CA 1
ATOM 1802 C C . THR A 1 222 ? -5.141 -18.253 5.751 1.00 86.94 222 THR A C 1
ATOM 1804 O O . THR A 1 222 ? -4.836 -19.258 5.114 1.00 86.94 222 THR A O 1
ATOM 1807 N N . VAL A 1 223 ? -5.580 -17.129 5.173 1.00 85.75 223 VAL A N 1
ATOM 1808 C CA . VAL A 1 223 ? -5.829 -16.987 3.731 1.00 85.75 223 VAL A CA 1
ATOM 1809 C C . VAL A 1 223 ? -4.664 -16.299 3.018 1.00 85.75 223 VAL A C 1
ATOM 1811 O O . VAL A 1 223 ? -4.280 -16.718 1.930 1.00 85.75 223 VAL A O 1
ATOM 1814 N N . ILE A 1 224 ? -4.099 -15.261 3.635 1.00 89.88 224 ILE A N 1
ATOM 1815 C CA . ILE A 1 224 ? -3.053 -14.383 3.097 1.00 89.88 224 ILE A CA 1
ATOM 1816 C C . ILE A 1 224 ? -1.927 -14.179 4.130 1.00 89.88 224 ILE A C 1
ATOM 1818 O O . ILE A 1 224 ? -1.763 -13.089 4.684 1.00 89.88 224 ILE A O 1
ATOM 1822 N N . PRO A 1 225 ? -1.124 -15.221 4.433 1.00 89.25 225 PRO A N 1
ATOM 1823 C CA . PRO A 1 225 ? -0.086 -15.159 5.469 1.00 89.25 225 PRO A CA 1
ATOM 1824 C C . PRO A 1 225 ? 0.954 -14.058 5.226 1.00 89.25 225 PRO A C 1
ATOM 1826 O O . PRO A 1 225 ? 1.419 -13.441 6.187 1.00 89.25 225 PRO A O 1
ATOM 1829 N N . ASP A 1 226 ? 1.254 -13.751 3.966 1.00 88.25 226 ASP A N 1
ATOM 1830 C CA . ASP A 1 226 ? 2.195 -12.695 3.577 1.00 88.25 226 ASP A CA 1
ATOM 1831 C C . ASP A 1 226 ? 1.514 -11.346 3.305 1.00 88.25 226 ASP A C 1
ATOM 1833 O O . ASP A 1 226 ? 2.187 -10.377 2.946 1.00 88.25 226 ASP A O 1
ATOM 1837 N N . GLY A 1 227 ? 0.197 -11.271 3.519 1.00 90.81 227 GLY A N 1
ATOM 1838 C CA . GLY A 1 227 ? -0.648 -10.185 3.041 1.00 90.81 227 GLY A CA 1
ATOM 1839 C C . GLY A 1 227 ? -0.951 -10.311 1.549 1.00 90.81 227 GLY A C 1
ATOM 1840 O O . GLY A 1 227 ? -0.722 -11.353 0.933 1.00 90.81 227 GLY A O 1
ATOM 1841 N N . ASN A 1 228 ? -1.459 -9.236 0.955 1.00 93.31 228 ASN A N 1
ATOM 1842 C CA . ASN A 1 228 ? -1.660 -9.197 -0.486 1.00 93.31 228 ASN A CA 1
ATOM 1843 C C . ASN A 1 228 ? -0.355 -8.859 -1.192 1.00 93.31 228 ASN A C 1
ATOM 1845 O O . ASN A 1 228 ? 0.323 -7.890 -0.845 1.00 93.31 228 ASN A O 1
ATOM 1849 N N . ILE A 1 229 ? -0.053 -9.657 -2.211 1.00 95.06 229 ILE A N 1
ATOM 1850 C CA . ILE A 1 229 ? 1.084 -9.475 -3.103 1.00 95.06 229 ILE A CA 1
ATOM 1851 C C . ILE A 1 229 ? 0.536 -9.027 -4.451 1.00 95.06 229 ILE A C 1
ATOM 1853 O O . ILE A 1 229 ? -0.097 -9.813 -5.162 1.00 95.06 229 ILE A O 1
ATOM 1857 N N . VAL A 1 230 ? 0.737 -7.754 -4.789 1.00 95.12 230 VAL A N 1
ATOM 1858 C CA . VAL A 1 230 ? 0.127 -7.151 -5.979 1.00 95.12 230 VAL A CA 1
ATOM 1859 C C . VAL A 1 230 ? 1.103 -6.285 -6.760 1.00 95.12 230 VAL A C 1
ATOM 1861 O O . VAL A 1 230 ? 1.998 -5.665 -6.186 1.00 95.12 230 VAL A O 1
ATOM 1864 N N . PHE A 1 231 ? 0.882 -6.175 -8.069 1.00 96.06 231 PHE A N 1
ATOM 1865 C CA . PHE A 1 231 ? 1.249 -4.954 -8.776 1.00 96.06 231 PHE A CA 1
ATOM 1866 C C . PHE A 1 231 ? 0.106 -3.957 -8.670 1.00 96.06 231 PHE A C 1
ATOM 1868 O O . PHE A 1 231 ? -1.010 -4.227 -9.103 1.00 96.06 231 PHE A O 1
ATOM 1875 N N . GLU A 1 232 ? 0.402 -2.791 -8.122 1.00 94.06 232 GLU A N 1
ATOM 1876 C CA . GLU A 1 232 ? -0.495 -1.649 -8.065 1.00 94.06 232 GLU A CA 1
ATOM 1877 C C . GLU A 1 232 ? -0.067 -0.646 -9.134 1.00 94.06 232 GLU A C 1
ATOM 1879 O O . GLU A 1 232 ? 1.057 -0.140 -9.125 1.00 94.06 232 GLU A O 1
ATOM 1884 N N . VAL A 1 233 ? -0.959 -0.388 -10.085 1.00 93.88 233 VAL A N 1
ATOM 1885 C CA . VAL A 1 233 ? -0.769 0.614 -11.134 1.00 93.88 233 VAL A CA 1
ATOM 1886 C C . VAL A 1 233 ? -1.726 1.749 -10.855 1.00 93.88 233 VAL A C 1
ATOM 1888 O O . VAL A 1 233 ? -2.939 1.549 -10.888 1.00 93.88 233 VAL A O 1
ATOM 1891 N N . GLN A 1 234 ? -1.192 2.935 -10.604 1.00 92.25 234 GLN A N 1
ATOM 1892 C CA . GLN A 1 234 ? -2.000 4.091 -10.249 1.00 92.25 234 GLN A CA 1
ATOM 1893 C C . GLN A 1 234 ? -1.514 5.380 -10.893 1.00 92.25 234 GLN A C 1
ATOM 1895 O O . GLN A 1 234 ? -0.465 5.407 -11.531 1.00 92.25 234 GLN A O 1
ATOM 1900 N N . GLN A 1 235 ? -2.287 6.451 -10.744 1.00 91.06 235 GLN A N 1
ATOM 1901 C CA . GLN A 1 235 ? -1.859 7.782 -11.168 1.00 91.06 235 GLN A CA 1
ATOM 1902 C C . GLN A 1 235 ? -0.690 8.268 -10.303 1.00 91.06 235 GLN A C 1
ATOM 1904 O O . GLN A 1 235 ? -0.701 8.103 -9.083 1.00 91.06 235 GLN A O 1
ATOM 1909 N N . ASP A 1 236 ? 0.312 8.875 -10.940 1.00 90.50 236 ASP A N 1
ATOM 1910 C CA . ASP A 1 236 ? 1.481 9.424 -10.246 1.00 90.50 236 ASP A CA 1
ATOM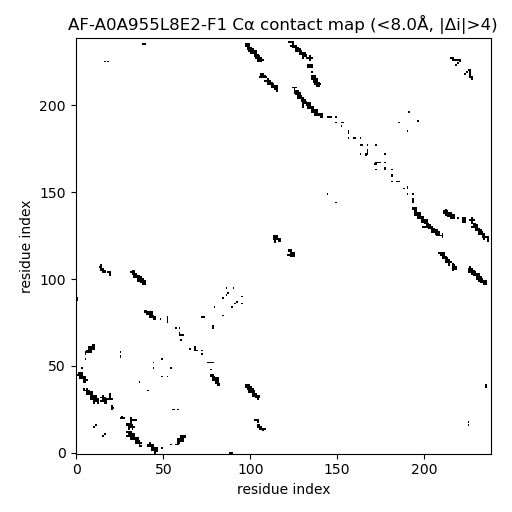 1911 C C . ASP A 1 236 ? 1.166 10.786 -9.619 1.00 90.50 236 ASP A C 1
ATOM 1913 O O . ASP A 1 236 ? 1.493 11.848 -10.150 1.00 90.50 236 ASP A O 1
ATOM 1917 N N . VAL A 1 237 ? 0.445 10.738 -8.503 1.00 85.19 237 VAL A N 1
ATOM 1918 C CA . VAL A 1 237 ? 0.107 11.889 -7.668 1.00 85.19 237 VAL A CA 1
ATOM 1919 C C . VAL A 1 237 ? 0.376 11.540 -6.207 1.00 85.19 237 VAL A C 1
ATOM 1921 O O . VAL A 1 237 ? 0.159 10.403 -5.768 1.00 85.19 237 VAL A O 1
ATOM 1924 N N . SER A 1 238 ? 0.866 12.515 -5.442 1.00 76.44 238 SER A N 1
ATOM 1925 C CA . SER A 1 238 ? 1.044 12.353 -3.998 1.00 76.44 238 SER A CA 1
ATOM 1926 C C . SER A 1 238 ? -0.296 12.076 -3.312 1.00 76.44 238 SER A C 1
ATOM 1928 O O . SER A 1 238 ? -1.336 12.535 -3.788 1.00 76.44 238 SER A O 1
ATOM 1930 N N . ASP A 1 239 ? -0.250 11.304 -2.223 1.00 58.62 239 ASP A N 1
ATOM 1931 C CA . ASP A 1 239 ? -1.359 11.226 -1.260 1.00 58.62 239 ASP A CA 1
ATOM 1932 C C . ASP A 1 239 ? -1.579 12.570 -0.550 1.00 58.62 239 ASP A C 1
ATOM 1934 O O . ASP A 1 239 ? -0.577 13.305 -0.364 1.00 58.62 239 ASP A O 1
#

pLDDT: mean 87.15, std 10.32, range [46.69, 98.31]